Protein AF-A0A812T932-F1 (afdb_monomer_lite)

Organism: NCBI:txid878477

Structure (mmCIF, N/CA/C/O backbone):
data_AF-A0A812T932-F1
#
_entry.id   AF-A0A812T932-F1
#
loop_
_atom_site.group_PDB
_atom_site.id
_atom_site.type_symbol
_atom_site.label_atom_id
_atom_site.label_alt_id
_atom_site.label_comp_id
_atom_site.label_asym_id
_atom_site.label_entity_id
_atom_site.label_seq_id
_atom_site.pdbx_PDB_ins_code
_atom_site.Cartn_x
_atom_site.Cartn_y
_atom_site.Cartn_z
_atom_site.occupancy
_atom_site.B_iso_or_equiv
_atom_site.auth_seq_id
_atom_site.auth_comp_id
_atom_site.auth_asym_id
_atom_site.auth_atom_id
_atom_site.pdbx_PDB_model_num
ATOM 1 N N . MET A 1 1 ? 41.361 3.327 -30.893 1.00 44.06 1 MET A N 1
ATOM 2 C CA . MET A 1 1 ? 41.360 3.592 -29.431 1.00 44.06 1 MET A CA 1
ATOM 3 C C . MET A 1 1 ? 40.115 2.988 -28.781 1.00 44.06 1 MET A C 1
ATOM 5 O O . MET A 1 1 ? 39.358 3.664 -28.103 1.00 44.06 1 MET A O 1
ATOM 9 N N . GLY A 1 2 ? 39.864 1.708 -29.055 1.00 55.12 2 GLY A N 1
ATOM 10 C CA . GLY A 1 2 ? 38.563 1.072 -28.855 1.00 55.12 2 GLY A CA 1
ATOM 11 C C . GLY A 1 2 ? 38.654 -0.128 -27.922 1.00 55.12 2 GLY A C 1
ATOM 12 O O . GLY A 1 2 ? 39.740 -0.630 -27.639 1.00 55.12 2 GLY A O 1
ATOM 13 N N . PHE A 1 3 ? 37.503 -0.591 -27.451 1.00 50.06 3 PHE A N 1
ATOM 14 C CA . PHE A 1 3 ? 37.296 -1.779 -26.618 1.00 50.06 3 PHE A CA 1
ATOM 15 C C . PHE A 1 3 ? 37.677 -1.713 -25.129 1.00 50.06 3 PHE A C 1
ATOM 17 O O . PHE A 1 3 ? 36.803 -1.982 -24.305 1.00 50.06 3 PHE A O 1
ATOM 24 N N . LYS A 1 4 ? 38.906 -1.345 -24.724 1.00 55.38 4 LYS A N 1
ATOM 25 C CA . LYS A 1 4 ? 39.269 -1.358 -23.280 1.00 55.38 4 LYS A CA 1
ATOM 26 C C . LYS A 1 4 ? 38.465 -0.350 -22.444 1.00 55.38 4 LYS A C 1
ATOM 28 O O . LYS A 1 4 ? 38.006 -0.702 -21.361 1.00 55.38 4 LYS A O 1
ATOM 33 N N . GLU A 1 5 ? 38.218 0.854 -22.964 1.00 59.28 5 GLU A N 1
ATOM 34 C CA . GLU A 1 5 ? 37.378 1.845 -22.271 1.00 59.28 5 GLU A CA 1
ATOM 35 C C . GLU A 1 5 ? 35.893 1.454 -22.228 1.00 59.28 5 GLU A C 1
ATOM 37 O O . GLU A 1 5 ? 35.231 1.659 -21.213 1.00 59.28 5 GLU A O 1
ATOM 42 N N . GLN A 1 6 ? 35.349 0.857 -23.294 1.00 59.97 6 GLN A N 1
ATOM 43 C CA . GLN A 1 6 ? 33.937 0.443 -23.333 1.00 59.97 6 GLN A CA 1
ATOM 44 C C . GLN A 1 6 ? 33.639 -0.698 -22.350 1.00 59.97 6 GLN A C 1
ATOM 46 O O . GLN A 1 6 ? 32.563 -0.724 -21.753 1.00 59.97 6 GLN A O 1
ATOM 51 N N . ARG A 1 7 ? 34.612 -1.590 -22.115 1.00 61.59 7 ARG A N 1
ATOM 52 C CA . ARG A 1 7 ? 34.500 -2.701 -21.158 1.00 61.59 7 ARG A CA 1
ATOM 53 C C . ARG A 1 7 ? 34.428 -2.229 -19.701 1.00 61.59 7 ARG A C 1
ATOM 55 O O . ARG A 1 7 ? 33.810 -2.905 -18.887 1.00 61.59 7 ARG A O 1
ATOM 62 N N . LEU A 1 8 ? 35.021 -1.072 -19.384 1.00 68.56 8 LEU A N 1
ATOM 63 C CA . LEU A 1 8 ? 34.962 -0.466 -18.048 1.00 68.56 8 LEU A CA 1
ATOM 64 C C . LEU A 1 8 ? 33.706 0.398 -17.842 1.00 68.56 8 LEU A C 1
ATOM 66 O O . LEU A 1 8 ? 33.198 0.488 -16.730 1.00 68.56 8 LEU A O 1
ATOM 70 N N . ARG A 1 9 ? 33.171 1.017 -18.903 1.00 74.06 9 ARG A N 1
ATOM 71 C CA . ARG A 1 9 ? 31.993 1.902 -18.815 1.00 74.06 9 ARG A CA 1
ATOM 72 C C . ARG A 1 9 ? 30.710 1.154 -18.444 1.00 74.06 9 ARG A C 1
ATOM 74 O O . ARG A 1 9 ? 29.958 1.632 -17.602 1.00 74.06 9 ARG A O 1
ATOM 81 N N . TYR A 1 10 ? 30.473 -0.023 -19.021 1.00 73.56 10 TYR A N 1
ATOM 82 C CA . TYR A 1 10 ? 29.278 -0.831 -18.736 1.00 73.56 10 TYR A CA 1
ATOM 83 C C . TYR A 1 10 ? 29.093 -1.205 -17.254 1.00 73.56 10 TYR A C 1
ATOM 85 O O . TYR A 1 10 ? 28.027 -0.910 -16.713 1.00 73.56 10 TYR A O 1
ATOM 93 N N . PRO A 1 11 ? 30.085 -1.795 -16.555 1.00 79.88 11 PRO A N 1
ATOM 94 C CA . PRO A 1 11 ? 29.925 -2.124 -15.140 1.00 79.88 11 PRO A CA 1
ATOM 95 C C . PRO A 1 11 ? 29.749 -0.873 -14.271 1.00 79.88 11 PRO A C 1
ATOM 97 O O . PRO A 1 11 ? 28.994 -0.918 -13.306 1.00 79.88 11 PRO A O 1
ATOM 100 N N . ILE A 1 12 ? 30.359 0.262 -14.636 1.00 79.62 12 ILE A N 1
ATOM 101 C CA . ILE A 1 12 ? 30.147 1.540 -13.937 1.00 79.62 12 ILE A CA 1
ATOM 102 C C . ILE A 1 12 ? 28.689 2.003 -14.074 1.00 79.62 12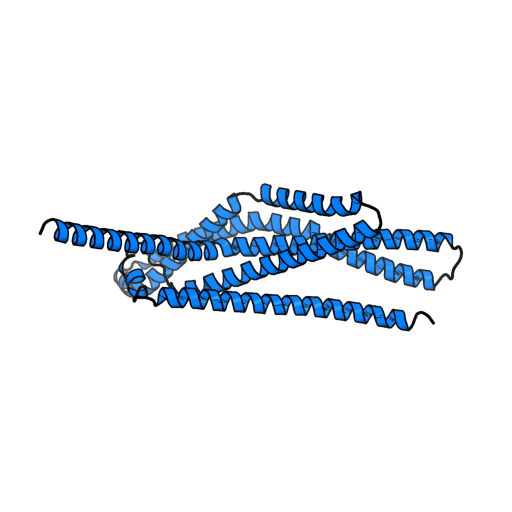 ILE A C 1
ATOM 104 O O . ILE A 1 12 ? 28.088 2.406 -13.081 1.00 79.62 12 ILE A O 1
ATOM 108 N N . PHE A 1 13 ? 28.090 1.901 -15.265 1.00 78.88 13 PHE A N 1
ATOM 109 C CA . PHE A 1 13 ? 26.672 2.226 -15.455 1.00 78.88 13 PHE A CA 1
ATOM 110 C C . PHE A 1 13 ? 25.745 1.291 -14.674 1.00 78.88 13 PHE A C 1
ATOM 112 O O . PHE A 1 13 ? 24.779 1.764 -14.079 1.00 78.88 13 PHE A O 1
ATOM 119 N N . VAL A 1 14 ? 26.050 -0.008 -14.622 1.00 78.69 14 VAL A N 1
ATOM 120 C CA . VAL A 1 14 ? 25.273 -0.977 -13.830 1.00 78.69 14 VAL A CA 1
ATOM 121 C C . VAL A 1 14 ? 25.364 -0.659 -12.336 1.00 78.69 14 VAL A C 1
ATOM 123 O O . VAL A 1 14 ? 24.339 -0.625 -11.659 1.00 78.69 14 VAL A O 1
ATOM 126 N N . LEU A 1 15 ? 26.562 -0.356 -11.826 1.00 78.88 15 LEU A N 1
ATOM 127 C CA . LEU A 1 15 ? 26.762 0.035 -10.428 1.00 78.88 15 LEU A CA 1
ATOM 128 C C . LEU A 1 15 ? 26.043 1.343 -10.090 1.00 78.88 15 LEU A C 1
ATOM 130 O O . LEU A 1 15 ? 25.410 1.443 -9.042 1.00 78.88 15 LEU A O 1
ATOM 134 N N . LEU A 1 16 ? 26.090 2.332 -10.985 1.00 80.19 16 LEU A N 1
ATOM 135 C CA . LEU A 1 16 ? 25.392 3.602 -10.800 1.00 80.19 16 LEU A CA 1
ATOM 136 C C . LEU A 1 16 ? 23.870 3.414 -10.813 1.00 80.19 16 LEU A C 1
ATOM 138 O O . LEU A 1 16 ? 23.167 4.029 -10.013 1.00 80.19 16 LEU A O 1
ATOM 142 N N . HIS A 1 17 ? 23.360 2.528 -11.670 1.00 76.44 17 HIS A N 1
ATOM 143 C CA . HIS A 1 17 ? 21.943 2.177 -11.702 1.00 76.44 17 HIS A CA 1
ATOM 144 C C . HIS A 1 17 ? 21.508 1.435 -10.428 1.00 76.44 17 HIS A C 1
ATOM 146 O O . HIS A 1 17 ? 20.467 1.758 -9.860 1.00 76.44 17 HIS A O 1
ATOM 152 N N . ALA A 1 18 ? 22.311 0.487 -9.937 1.00 76.06 18 ALA A N 1
ATOM 153 C CA . ALA A 1 18 ? 22.055 -0.199 -8.670 1.00 76.06 18 ALA A CA 1
ATOM 154 C C . ALA A 1 18 ? 22.047 0.786 -7.487 1.00 76.06 18 ALA A C 1
ATOM 156 O O . ALA A 1 18 ? 21.089 0.824 -6.718 1.00 76.06 18 ALA A O 1
ATOM 157 N N . ALA A 1 19 ? 23.043 1.674 -7.412 1.00 83.75 19 ALA A N 1
ATOM 158 C CA . ALA A 1 19 ? 23.108 2.714 -6.387 1.00 83.75 19 ALA A CA 1
ATOM 159 C C . ALA A 1 19 ? 21.909 3.678 -6.448 1.00 83.75 19 ALA A C 1
ATOM 161 O O . ALA A 1 19 ? 21.411 4.120 -5.411 1.00 83.75 19 ALA A O 1
ATOM 162 N N . ALA A 1 20 ? 21.410 3.991 -7.648 1.00 80.88 20 ALA A N 1
ATOM 163 C CA . ALA A 1 20 ? 20.205 4.798 -7.814 1.00 80.88 20 ALA A CA 1
ATOM 164 C C . ALA A 1 20 ? 18.956 4.084 -7.266 1.00 80.88 20 ALA A C 1
ATOM 166 O O . ALA A 1 20 ? 18.157 4.714 -6.571 1.00 80.88 20 ALA A O 1
ATOM 167 N N . ILE A 1 21 ? 18.805 2.777 -7.508 1.00 79.75 21 ILE A N 1
ATOM 168 C CA . ILE A 1 21 ? 17.706 1.974 -6.942 1.00 79.75 21 ILE A CA 1
ATOM 169 C C . ILE A 1 21 ? 17.767 1.995 -5.407 1.00 79.75 21 ILE A C 1
ATOM 171 O O . ILE A 1 21 ? 16.764 2.295 -4.750 1.00 79.75 21 ILE A O 1
ATOM 175 N N . ASP A 1 22 ? 18.942 1.783 -4.821 1.00 82.06 22 ASP A N 1
ATOM 176 C CA . ASP A 1 22 ? 19.112 1.810 -3.364 1.00 82.06 22 ASP A CA 1
ATOM 177 C C . ASP A 1 22 ? 18.810 3.195 -2.773 1.00 82.06 22 ASP A C 1
ATOM 179 O O . ASP A 1 22 ? 18.138 3.323 -1.740 1.00 82.06 22 ASP A O 1
ATOM 183 N N . LEU A 1 23 ? 19.224 4.258 -3.468 1.00 87.12 23 LEU A N 1
ATOM 184 C CA . LEU A 1 23 ? 18.945 5.631 -3.063 1.00 87.12 23 LEU A CA 1
ATOM 185 C C . LEU A 1 23 ? 17.442 5.939 -3.086 1.00 87.12 23 LEU A C 1
ATOM 187 O O . LEU A 1 23 ? 16.937 6.581 -2.160 1.00 87.12 23 LEU A O 1
ATOM 191 N N . THR A 1 24 ? 16.706 5.466 -4.098 1.00 82.94 24 THR A N 1
ATOM 192 C CA . THR A 1 24 ? 15.244 5.649 -4.150 1.00 82.94 24 THR A CA 1
ATOM 193 C C . THR A 1 24 ? 14.541 4.946 -2.990 1.00 82.94 24 THR A C 1
ATOM 195 O O . THR A 1 24 ? 13.626 5.517 -2.390 1.00 82.94 24 THR A O 1
ATOM 198 N N . SER A 1 25 ? 15.016 3.763 -2.597 1.00 81.75 25 SER A N 1
ATOM 199 C CA . SER A 1 25 ? 14.501 3.024 -1.440 1.00 81.75 25 SER A CA 1
ATOM 200 C C . SER A 1 25 ? 14.768 3.772 -0.127 1.00 81.75 25 SER A C 1
ATOM 202 O O . SER A 1 25 ? 13.864 3.942 0.697 1.00 81.75 25 SER A O 1
ATOM 204 N N . CYS A 1 26 ? 15.969 4.332 0.038 1.00 86.44 26 CYS A N 1
ATOM 205 C CA . CYS A 1 26 ? 16.311 5.178 1.185 1.00 86.44 26 CYS A CA 1
ATOM 206 C C . CYS A 1 26 ? 15.449 6.450 1.260 1.00 86.44 26 CYS A C 1
ATOM 208 O O . CYS A 1 26 ? 14.956 6.829 2.330 1.00 86.44 26 CYS A O 1
ATOM 210 N N . LEU A 1 27 ? 15.248 7.127 0.125 1.00 86.25 27 LEU A N 1
ATOM 211 C CA . LEU A 1 27 ? 14.410 8.326 0.032 1.00 86.25 27 LEU A CA 1
ATOM 212 C C . LEU A 1 27 ? 12.962 8.023 0.417 1.00 86.25 27 LEU A C 1
ATOM 214 O O . LEU A 1 27 ? 12.363 8.773 1.192 1.00 86.25 27 LEU A O 1
ATOM 218 N N . ARG A 1 28 ? 12.428 6.897 -0.055 1.00 83.94 28 ARG A N 1
ATOM 219 C CA . ARG A 1 28 ? 11.077 6.433 0.267 1.00 83.94 28 ARG A CA 1
ATOM 220 C C . ARG A 1 28 ? 10.879 6.254 1.768 1.00 83.94 28 ARG A C 1
ATOM 222 O O . ARG A 1 28 ? 9.957 6.838 2.338 1.00 83.94 28 ARG A O 1
ATOM 229 N N . GLN A 1 29 ? 11.799 5.556 2.435 1.00 87.50 29 GLN A N 1
ATOM 230 C CA . GLN A 1 29 ? 11.759 5.382 3.889 1.00 87.50 29 GLN A CA 1
ATOM 231 C C . GLN A 1 29 ? 11.825 6.724 4.633 1.00 87.50 29 GLN A C 1
ATOM 233 O O . GLN A 1 29 ? 11.088 6.947 5.599 1.00 87.50 29 GLN A O 1
ATOM 238 N N . ARG A 1 30 ? 12.656 7.668 4.169 1.00 91.00 30 ARG A N 1
ATOM 239 C CA . ARG A 1 30 ? 12.728 9.014 4.763 1.00 91.00 30 ARG A CA 1
ATOM 240 C C . ARG A 1 30 ? 11.426 9.799 4.603 1.00 91.00 30 ARG A C 1
ATOM 242 O O . ARG A 1 30 ? 11.018 10.482 5.549 1.00 91.00 30 ARG A O 1
ATOM 249 N N . ILE A 1 31 ? 10.763 9.703 3.450 1.00 89.75 31 ILE A N 1
ATOM 250 C CA . ILE A 1 31 ? 9.456 10.332 3.209 1.00 89.75 31 ILE A CA 1
ATOM 251 C C . ILE A 1 31 ? 8.410 9.732 4.151 1.00 89.75 31 ILE A C 1
ATOM 253 O O . ILE A 1 31 ? 7.755 10.486 4.877 1.00 89.75 31 ILE A O 1
ATOM 257 N N . ALA A 1 32 ? 8.329 8.399 4.225 1.00 87.81 32 ALA A N 1
ATOM 258 C CA . ALA A 1 32 ? 7.429 7.682 5.128 1.00 87.81 32 ALA A CA 1
ATOM 259 C C . ALA A 1 32 ? 7.609 8.137 6.585 1.00 87.81 32 ALA A C 1
ATOM 261 O O . ALA A 1 32 ? 6.647 8.481 7.276 1.00 87.81 32 ALA A O 1
ATOM 262 N N . LEU A 1 33 ? 8.861 8.228 7.048 1.00 91.62 33 LEU A N 1
ATOM 263 C CA . LEU A 1 33 ? 9.198 8.683 8.397 1.00 91.62 33 LEU A CA 1
ATOM 264 C C . LEU A 1 33 ? 8.788 10.138 8.649 1.00 91.62 33 LEU A C 1
ATOM 266 O O . LEU A 1 33 ? 8.261 10.448 9.723 1.00 91.62 33 LEU A O 1
ATOM 270 N N . LYS A 1 34 ? 9.009 11.039 7.684 1.00 92.56 34 LYS A N 1
ATOM 271 C CA . LYS A 1 34 ? 8.637 12.458 7.805 1.00 92.56 34 LYS A CA 1
ATOM 272 C C . LYS A 1 34 ? 7.118 12.629 7.847 1.00 92.56 34 LYS A C 1
ATOM 274 O O . LYS A 1 34 ? 6.618 13.408 8.664 1.00 92.56 34 LYS A O 1
ATOM 279 N N . TRP A 1 35 ? 6.388 11.890 7.014 1.00 89.88 35 TRP A N 1
ATOM 280 C CA . TRP A 1 35 ? 4.924 11.890 6.993 1.00 89.88 35 TRP A CA 1
ATOM 281 C C . TRP A 1 35 ? 4.345 11.319 8.277 1.00 89.88 35 TRP A C 1
ATOM 283 O O . TRP A 1 35 ? 3.529 11.993 8.909 1.00 89.88 35 TRP A O 1
ATOM 293 N N . ARG A 1 36 ? 4.864 10.174 8.736 1.00 89.25 36 ARG A N 1
ATOM 294 C CA . ARG A 1 36 ? 4.523 9.596 10.038 1.00 89.25 36 ARG A CA 1
ATOM 295 C C . ARG A 1 36 ? 4.735 10.617 11.148 1.00 89.25 36 ARG A C 1
ATOM 297 O O . ARG A 1 36 ? 3.792 10.953 11.845 1.00 89.25 36 ARG A O 1
ATOM 304 N N . ARG A 1 37 ? 5.929 11.213 11.260 1.00 90.81 37 ARG A N 1
ATOM 305 C CA . ARG A 1 37 ? 6.239 12.211 12.302 1.00 90.81 37 ARG A CA 1
ATOM 306 C C . ARG A 1 37 ? 5.264 13.394 12.288 1.00 90.81 37 ARG A C 1
ATOM 308 O O . ARG A 1 37 ? 4.840 13.843 13.351 1.00 90.81 37 ARG A O 1
ATOM 315 N N . ASN A 1 38 ? 4.906 13.907 11.110 1.00 90.12 38 ASN A N 1
ATOM 316 C CA . ASN A 1 38 ? 3.966 15.023 10.984 1.00 90.12 38 ASN A CA 1
ATOM 317 C C . ASN A 1 38 ? 2.538 14.617 11.387 1.00 90.12 38 ASN A C 1
ATOM 319 O O . ASN A 1 38 ? 1.892 15.320 12.166 1.00 90.12 38 ASN A O 1
ATOM 323 N N . MET A 1 39 ? 2.060 13.470 10.899 1.00 84.75 39 MET A N 1
ATOM 324 C CA . MET A 1 39 ? 0.739 12.941 11.237 1.00 84.75 39 MET A CA 1
ATOM 325 C C . MET A 1 39 ? 0.635 12.601 12.716 1.00 84.75 39 MET A C 1
ATOM 327 O O . MET A 1 39 ? -0.277 13.101 13.364 1.00 84.75 39 MET A O 1
ATOM 331 N N . THR A 1 40 ? 1.589 11.859 13.280 1.00 87.81 40 THR A N 1
ATOM 332 C CA . THR A 1 40 ? 1.602 11.519 14.705 1.00 87.81 40 THR A CA 1
ATOM 333 C C . THR A 1 40 ? 1.657 12.779 15.560 1.00 87.81 40 THR A C 1
ATOM 335 O O . THR A 1 40 ? 0.874 12.893 16.489 1.00 87.81 40 THR A O 1
ATOM 338 N N . ARG A 1 41 ? 2.474 13.791 15.224 1.00 88.88 41 ARG A N 1
ATOM 339 C CA . ARG A 1 41 ? 2.494 15.065 15.970 1.00 88.88 41 ARG A CA 1
ATOM 340 C C . ARG A 1 41 ? 1.133 15.763 15.952 1.00 88.88 41 ARG A C 1
ATOM 342 O O . ARG A 1 41 ? 0.680 16.248 16.988 1.00 88.88 41 ARG A O 1
ATOM 349 N N . LYS A 1 42 ? 0.480 15.824 14.787 1.00 86.00 42 LYS A N 1
ATOM 350 C CA . LYS A 1 42 ? -0.862 16.407 14.653 1.00 86.00 42 LYS A CA 1
ATOM 351 C C . LYS A 1 42 ? -1.893 15.594 15.435 1.00 86.00 42 LYS A C 1
ATOM 353 O O . LYS A 1 42 ? -2.670 16.191 16.168 1.00 86.00 42 LYS A O 1
ATOM 358 N N . LEU A 1 43 ? -1.887 14.268 15.317 1.00 81.25 43 LEU A N 1
ATOM 359 C CA . LEU A 1 43 ? -2.844 13.391 15.992 1.00 81.25 43 LEU A CA 1
ATOM 360 C C . LEU A 1 43 ? -2.649 13.401 17.510 1.00 81.25 43 LEU A C 1
ATOM 362 O O . LEU A 1 43 ? -3.615 13.568 18.239 1.00 81.25 43 LEU A O 1
ATOM 366 N N . HIS A 1 44 ? -1.406 13.337 17.979 1.00 84.88 44 HIS A N 1
ATOM 367 C CA . HIS A 1 44 ? -1.041 13.391 19.392 1.00 84.88 44 HIS A CA 1
ATOM 368 C C . HIS A 1 44 ? -1.451 14.724 20.025 1.00 84.88 44 HIS A C 1
ATOM 370 O O . HIS A 1 44 ? -2.105 14.742 21.065 1.00 84.88 44 HIS A O 1
ATOM 376 N N . LYS A 1 45 ? -1.176 15.852 19.347 1.00 85.19 45 LYS A N 1
ATOM 377 C CA . LYS A 1 45 ? -1.662 17.165 19.792 1.00 85.19 45 LYS A CA 1
ATOM 378 C C . LYS A 1 45 ? -3.181 17.161 19.946 1.00 85.19 45 LYS A C 1
ATOM 380 O O . LYS A 1 45 ? -3.672 17.708 20.918 1.00 85.19 45 LYS A O 1
ATOM 385 N N . LEU A 1 46 ? -3.913 16.548 19.014 1.00 75.94 46 LEU A N 1
ATOM 386 C CA . LEU A 1 46 ? -5.378 16.487 19.053 1.00 75.94 46 LEU A CA 1
ATOM 387 C C . LEU A 1 46 ? -5.919 15.553 20.130 1.00 75.94 46 LEU A C 1
ATOM 389 O O . LEU A 1 46 ? -6.953 15.853 20.721 1.00 75.94 46 LEU A O 1
ATOM 393 N N . TYR A 1 47 ? -5.228 14.447 20.364 1.00 73.94 47 TYR A N 1
ATOM 394 C CA . TYR A 1 47 ? -5.607 13.434 21.332 1.00 73.94 47 TYR A CA 1
ATOM 395 C C . TYR A 1 47 ? -5.534 13.967 22.767 1.00 73.94 47 TYR A C 1
ATOM 397 O O . TYR A 1 47 ? -6.484 13.832 23.538 1.00 73.94 47 TYR A O 1
ATOM 405 N N . PHE A 1 48 ? -4.455 14.688 23.086 1.00 79.81 48 PHE A N 1
ATOM 406 C CA . PHE A 1 48 ? -4.242 15.282 24.408 1.00 79.81 48 PHE A CA 1
ATOM 407 C C . PHE A 1 48 ? -4.901 16.660 24.591 1.00 79.81 48 PHE A C 1
ATOM 409 O O . PHE A 1 48 ? -5.002 17.162 25.712 1.00 79.81 48 PHE A O 1
ATOM 416 N N . GLN A 1 49 ? -5.399 17.294 23.523 1.00 80.56 49 GLN A N 1
ATOM 417 C CA . GLN A 1 49 ? -6.028 18.610 23.640 1.00 80.56 49 GLN A CA 1
ATOM 418 C C . GLN A 1 49 ? -7.354 18.536 24.416 1.00 80.56 49 GLN A C 1
ATOM 420 O O . GLN A 1 49 ? -8.235 17.740 24.090 1.00 80.56 49 GLN A O 1
ATOM 425 N N . LYS A 1 50 ? -7.533 19.438 25.394 1.00 69.69 50 LYS A N 1
ATOM 426 C CA . LYS A 1 50 ? -8.767 19.587 26.198 1.00 69.69 50 LYS A CA 1
ATOM 427 C C . LYS A 1 50 ? -9.201 18.295 26.912 1.00 69.69 50 LYS A C 1
ATOM 429 O O . LYS A 1 50 ? -10.399 18.052 27.025 1.00 69.69 50 LYS A O 1
ATOM 434 N N . GLN A 1 51 ? -8.247 17.453 27.328 1.00 66.19 51 GLN A N 1
ATOM 435 C CA . GLN A 1 51 ? -8.529 16.181 28.013 1.00 66.19 51 GLN A CA 1
ATOM 436 C C . GLN A 1 51 ? -9.527 15.283 27.251 1.00 66.19 51 GLN A C 1
ATOM 438 O O . GLN A 1 51 ? -10.258 14.489 27.841 1.00 66.19 51 GLN A O 1
ATOM 443 N N . ARG A 1 52 ? -9.566 15.396 25.913 1.00 63.69 52 ARG A N 1
ATOM 444 C CA . ARG A 1 52 ? -10.473 14.612 25.061 1.00 63.69 52 ARG A CA 1
ATOM 445 C C . ARG A 1 52 ? -10.251 13.111 25.186 1.00 63.69 52 ARG A C 1
ATOM 447 O O . ARG A 1 52 ? -11.209 12.377 24.985 1.00 63.69 52 ARG A O 1
ATOM 454 N N . PHE A 1 53 ? -9.048 12.692 25.574 1.00 61.50 53 PHE A N 1
ATOM 455 C CA . PHE A 1 53 ? -8.734 11.337 26.020 1.00 61.50 53 PHE A CA 1
ATOM 456 C C . PHE A 1 53 ? -9.816 10.751 26.941 1.00 61.50 53 PHE A C 1
ATOM 458 O O . PHE A 1 53 ? -10.422 9.734 26.616 1.00 61.50 53 PHE A O 1
ATOM 465 N N . TYR A 1 54 ? -10.143 11.458 28.027 1.00 58.56 54 TYR A N 1
ATOM 466 C CA . TYR A 1 54 ? -11.130 11.002 29.004 1.00 58.56 54 TYR A CA 1
ATOM 467 C C . TYR A 1 54 ? -12.553 11.011 28.444 1.00 58.56 54 TYR A C 1
ATOM 469 O O . TYR A 1 54 ? -13.330 10.107 28.724 1.00 58.56 54 TYR A O 1
ATOM 477 N N . ARG A 1 55 ? -12.897 11.989 27.594 1.00 61.50 55 ARG A N 1
ATOM 478 C CA . ARG A 1 55 ? -14.226 12.052 26.957 1.00 61.50 55 ARG A CA 1
ATOM 479 C C . ARG A 1 55 ? -14.443 10.931 25.944 1.00 61.50 55 ARG A C 1
ATOM 481 O O . ARG A 1 55 ? -15.527 10.376 25.889 1.00 61.50 55 ARG A O 1
ATOM 488 N N . LEU A 1 56 ? -13.416 10.562 25.180 1.00 60.09 56 LEU A N 1
ATOM 489 C CA . LEU A 1 56 ? -13.467 9.427 24.251 1.00 60.09 56 LEU A CA 1
ATOM 490 C C . LEU A 1 56 ? -13.664 8.089 24.973 1.00 60.09 56 LEU A C 1
ATOM 492 O O . LEU A 1 56 ? -14.307 7.202 24.421 1.00 60.09 56 LEU A O 1
ATOM 496 N N . GLN A 1 57 ? -13.135 7.953 26.190 1.00 57.28 57 GLN A N 1
ATOM 497 C CA . GLN A 1 57 ? -13.346 6.774 27.031 1.00 57.28 57 GLN A CA 1
ATOM 498 C C . GLN A 1 57 ? -14.695 6.803 27.771 1.00 57.28 57 GLN A C 1
ATOM 500 O O . GLN A 1 57 ? -15.272 5.745 28.002 1.00 57.28 57 GLN A O 1
ATOM 505 N N . ALA A 1 58 ? -15.209 7.990 28.114 1.00 55.56 58 ALA A N 1
ATOM 506 C CA . ALA A 1 58 ? -16.431 8.160 28.904 1.00 55.56 58 ALA A CA 1
ATOM 507 C C . ALA A 1 58 ? -17.736 8.221 28.078 1.00 55.56 58 ALA A C 1
ATOM 509 O O . ALA A 1 58 ? -18.731 7.640 28.501 1.00 55.56 58 ALA A O 1
ATOM 510 N N . ASP A 1 59 ? -17.755 8.880 26.909 1.00 53.16 59 ASP A N 1
ATOM 511 C CA . ASP A 1 59 ? -18.982 9.082 26.103 1.00 53.16 59 ASP A CA 1
ATOM 512 C C . ASP A 1 59 ? -19.402 7.845 25.290 1.00 53.16 59 ASP A C 1
ATOM 514 O O . ASP A 1 59 ? -20.505 7.796 24.749 1.00 53.16 59 ASP A O 1
ATOM 518 N N . VAL A 1 60 ? -18.540 6.834 25.153 1.00 50.91 60 VAL A N 1
ATOM 519 C CA . VAL A 1 60 ? -18.740 5.757 24.172 1.00 50.91 60 VAL A CA 1
ATOM 520 C C . VAL A 1 60 ? -18.898 4.403 24.864 1.00 50.91 60 VAL A C 1
ATOM 522 O O . VAL A 1 60 ? -18.069 3.505 24.737 1.00 50.91 60 VAL A O 1
ATOM 525 N N . ARG A 1 61 ? -20.009 4.252 25.593 1.00 45.06 61 ARG A N 1
ATOM 526 C CA . ARG A 1 61 ? -20.388 3.021 26.314 1.00 45.06 61 ARG A CA 1
ATOM 527 C C . ARG A 1 61 ? -20.707 1.829 25.383 1.00 45.06 61 ARG A C 1
ATOM 529 O O . ARG A 1 61 ? -20.725 0.698 25.852 1.00 45.06 61 ARG A O 1
ATOM 536 N N . GLU A 1 62 ? -20.893 2.062 24.075 1.00 44.47 62 GLU A N 1
ATOM 537 C CA . GLU A 1 62 ? -21.259 1.034 23.073 1.00 44.47 62 GLU A CA 1
ATOM 538 C C . GLU A 1 62 ? -20.192 0.753 21.991 1.00 44.47 62 GLU A C 1
ATOM 540 O O . GLU A 1 62 ? -20.237 -0.276 21.322 1.00 44.47 62 GLU A O 1
ATOM 545 N N . GLN A 1 63 ? -19.193 1.622 21.820 1.00 46.44 63 GLN A N 1
ATOM 546 C CA . GLN A 1 63 ? -18.117 1.478 20.823 1.00 46.44 63 GLN A CA 1
ATOM 547 C C . GLN A 1 63 ? -16.766 1.852 21.437 1.00 46.44 63 GLN A C 1
ATOM 549 O O . GLN A 1 63 ? -16.118 2.820 21.039 1.00 46.44 63 GLN A O 1
ATOM 554 N N . MET A 1 64 ? -16.336 1.086 22.436 1.00 50.16 64 MET A N 1
ATOM 555 C CA . MET A 1 64 ? -14.991 1.219 22.982 1.00 50.16 64 MET A CA 1
ATOM 556 C C . MET A 1 64 ? -13.989 1.012 21.833 1.00 50.16 64 MET A C 1
ATOM 558 O O . MET A 1 64 ? -13.865 -0.092 21.297 1.00 50.16 64 MET A O 1
ATOM 562 N N . ILE A 1 65 ? -13.289 2.069 21.405 1.00 54.84 65 ILE A N 1
ATOM 563 C CA . ILE A 1 65 ? -12.110 1.910 20.548 1.00 54.84 65 ILE A CA 1
ATOM 564 C C . ILE A 1 65 ? -11.041 1.303 21.455 1.00 54.84 65 ILE A C 1
ATOM 566 O O . ILE A 1 65 ? -10.287 2.022 22.106 1.00 54.84 65 ILE A O 1
ATOM 570 N N . VAL A 1 66 ? -11.050 -0.028 21.549 1.00 55.06 66 VAL A N 1
ATOM 571 C CA . VAL A 1 66 ? -10.084 -0.804 22.330 1.00 55.06 66 VAL A CA 1
ATOM 572 C C . VAL A 1 66 ? -8.683 -0.432 21.844 1.00 55.06 66 VAL A C 1
ATOM 574 O O . VAL A 1 66 ? -8.400 -0.543 20.648 1.00 55.06 66 VAL A O 1
ATOM 577 N N . ASP A 1 67 ? -7.850 0.055 22.761 1.00 61.22 67 ASP A N 1
ATOM 578 C CA . ASP A 1 67 ? -6.467 0.482 22.530 1.00 61.22 67 ASP A CA 1
ATOM 579 C C . ASP A 1 67 ? -6.303 1.616 21.505 1.00 61.22 67 ASP A C 1
ATOM 581 O O . ASP A 1 67 ? -5.530 1.515 20.548 1.00 61.22 67 ASP A O 1
ATOM 585 N N . ALA A 1 68 ? -7.022 2.727 21.699 1.00 66.06 68 ALA A N 1
ATOM 586 C CA . ALA A 1 68 ? -6.897 3.925 20.862 1.00 66.06 68 ALA A CA 1
ATOM 587 C C . ALA A 1 68 ? -5.436 4.393 20.691 1.00 66.06 68 ALA A C 1
ATOM 589 O O . ALA A 1 68 ? -5.047 4.763 19.584 1.00 66.06 68 ALA A O 1
ATOM 590 N N . ASP A 1 69 ? -4.612 4.297 21.736 1.00 70.31 69 ASP A N 1
ATOM 591 C CA . ASP A 1 69 ? -3.192 4.675 21.706 1.00 70.31 69 ASP A CA 1
ATOM 592 C C . ASP A 1 69 ? -2.371 3.787 20.760 1.00 70.31 69 ASP A C 1
ATOM 594 O O . ASP A 1 69 ? -1.623 4.274 19.908 1.00 70.31 69 ASP A O 1
ATOM 598 N N . VAL A 1 70 ? -2.565 2.469 20.857 1.00 69.31 70 VAL A N 1
ATOM 599 C CA . VAL A 1 70 ? -1.892 1.479 20.004 1.00 69.31 70 VAL A CA 1
ATOM 600 C C . VAL A 1 70 ? -2.350 1.636 18.556 1.00 69.31 70 VAL A C 1
ATOM 602 O O . VAL A 1 70 ? -1.531 1.620 17.633 1.00 69.31 70 VAL A O 1
ATOM 605 N N . ARG A 1 71 ? -3.653 1.853 18.346 1.00 71.19 71 ARG A N 1
ATOM 606 C CA . ARG A 1 71 ? -4.234 2.060 17.014 1.00 71.19 71 ARG A CA 1
ATOM 607 C C . ARG A 1 71 ? -3.731 3.339 16.362 1.00 71.19 71 ARG A C 1
ATOM 609 O O . ARG A 1 71 ? -3.374 3.299 15.193 1.00 71.19 71 ARG A O 1
ATOM 616 N N . ILE A 1 72 ? -3.631 4.447 17.097 1.00 74.25 72 ILE A N 1
ATOM 617 C CA . ILE A 1 72 ? -3.072 5.703 16.577 1.00 74.25 72 ILE A CA 1
ATOM 618 C C . ILE A 1 72 ? -1.635 5.496 16.088 1.00 74.25 72 ILE A C 1
ATOM 620 O O . ILE A 1 72 ? -1.275 5.988 15.022 1.00 74.25 72 ILE A O 1
ATOM 624 N N . CYS A 1 73 ? -0.814 4.753 16.828 1.00 79.25 73 CYS A N 1
ATOM 625 C CA . CYS A 1 73 ? 0.566 4.490 16.428 1.00 79.25 73 CYS A CA 1
ATOM 626 C C . CYS A 1 73 ? 0.658 3.570 15.201 1.00 79.25 73 CYS A C 1
ATOM 628 O O . CYS A 1 73 ? 1.430 3.858 14.282 1.00 79.25 73 CYS A O 1
ATOM 630 N N . ARG A 1 74 ? -0.139 2.495 15.167 1.00 80.19 74 ARG A N 1
ATOM 631 C CA . ARG A 1 74 ? -0.106 1.489 14.097 1.00 80.19 74 ARG A CA 1
ATOM 632 C C . ARG A 1 74 ? -0.779 1.968 12.812 1.00 80.19 74 ARG A C 1
ATOM 634 O O . ARG A 1 74 ? -0.133 1.994 11.772 1.00 80.19 74 ARG A O 1
ATOM 641 N N . ASP A 1 75 ? -2.016 2.458 12.889 1.00 78.62 75 ASP A N 1
ATOM 642 C CA . ASP A 1 75 ? -2.772 2.909 11.713 1.00 78.62 75 ASP A CA 1
ATOM 643 C C . ASP A 1 75 ? -2.079 4.102 11.023 1.00 78.62 75 ASP A C 1
ATOM 645 O O . ASP A 1 75 ? -2.085 4.207 9.795 1.00 78.62 75 ASP A O 1
ATOM 649 N N . VAL A 1 76 ? -1.437 5.002 11.785 1.00 82.94 76 VAL A N 1
ATOM 650 C CA . VAL A 1 76 ? -0.667 6.117 11.201 1.00 82.94 76 VAL A CA 1
ATOM 651 C C . VAL A 1 76 ? 0.615 5.624 10.535 1.00 82.94 76 VAL A C 1
ATOM 653 O O . VAL A 1 76 ? 1.008 6.185 9.513 1.00 82.94 76 VAL A O 1
ATOM 656 N N . HIS A 1 77 ? 1.277 4.606 11.090 1.00 85.12 77 HIS A N 1
ATOM 657 C CA . HIS A 1 77 ? 2.449 4.011 10.456 1.00 85.12 77 HIS A CA 1
ATOM 658 C C . HIS A 1 77 ? 2.079 3.345 9.130 1.00 85.12 77 HIS A C 1
ATOM 660 O O . HIS A 1 77 ? 2.683 3.684 8.113 1.00 85.12 77 HIS A O 1
ATOM 666 N N . ASP A 1 78 ? 1.051 2.499 9.138 1.00 80.94 78 ASP A N 1
ATOM 667 C CA . ASP A 1 78 ? 0.601 1.745 7.967 1.00 80.94 78 ASP A CA 1
ATOM 668 C C . ASP A 1 78 ? 0.122 2.694 6.860 1.00 80.94 78 ASP A C 1
ATOM 670 O O . ASP A 1 78 ? 0.517 2.566 5.702 1.00 80.94 78 ASP A O 1
ATOM 674 N N . MET A 1 79 ? -0.646 3.731 7.219 1.00 81.88 79 MET A N 1
ATOM 675 C CA . MET A 1 79 ? -1.086 4.746 6.262 1.00 81.88 79 MET A CA 1
ATOM 676 C C . MET A 1 79 ? 0.088 5.573 5.714 1.00 81.88 79 MET A C 1
ATOM 678 O O . MET A 1 79 ? 0.145 5.830 4.512 1.00 81.88 79 MET A O 1
ATOM 682 N N . ALA A 1 80 ? 1.025 6.016 6.559 1.00 85.06 80 ALA A N 1
ATOM 683 C CA . ALA A 1 80 ? 2.175 6.808 6.112 1.00 85.06 80 ALA A CA 1
ATOM 684 C C . ALA A 1 80 ? 3.109 6.000 5.202 1.00 85.06 80 ALA A C 1
ATOM 686 O O . ALA A 1 80 ? 3.634 6.542 4.231 1.00 85.06 80 ALA A O 1
ATOM 687 N N . TYR A 1 81 ? 3.288 4.712 5.496 1.00 85.06 81 TYR A N 1
ATOM 688 C CA . TYR A 1 81 ? 4.074 3.807 4.670 1.00 85.06 81 TYR A CA 1
ATOM 689 C C . TYR A 1 81 ? 3.396 3.574 3.316 1.00 85.06 81 TYR A C 1
ATOM 691 O O . TYR A 1 81 ? 3.978 3.899 2.282 1.00 85.06 81 TYR A O 1
ATOM 699 N N . ALA A 1 82 ? 2.130 3.152 3.310 1.00 80.12 82 ALA A N 1
ATOM 700 C CA . ALA A 1 82 ? 1.399 2.869 2.077 1.00 80.12 82 ALA A CA 1
ATOM 701 C C . ALA A 1 82 ? 1.257 4.103 1.169 1.00 80.12 82 ALA A C 1
ATOM 703 O O . ALA A 1 82 ? 1.427 4.021 -0.044 1.00 80.12 82 ALA A O 1
ATOM 704 N N . THR A 1 83 ? 1.005 5.282 1.746 1.00 80.44 83 THR A N 1
ATOM 705 C CA . THR A 1 83 ? 0.955 6.531 0.968 1.00 80.44 83 THR A CA 1
ATOM 706 C C . THR A 1 83 ? 2.317 6.900 0.382 1.00 80.44 83 THR A C 1
ATOM 708 O O . THR A 1 83 ? 2.371 7.408 -0.737 1.00 80.44 83 THR A O 1
ATOM 711 N N . SER A 1 84 ? 3.416 6.660 1.107 1.00 84.38 84 SER A N 1
ATOM 712 C CA . SER A 1 84 ? 4.767 6.928 0.599 1.00 84.38 84 SER A CA 1
ATOM 713 C C . SER A 1 84 ? 5.176 5.970 -0.520 1.00 84.38 84 SER A C 1
ATOM 715 O O . SER A 1 84 ? 5.789 6.415 -1.488 1.00 84.38 84 SER A O 1
ATOM 717 N N . GLU A 1 85 ? 4.777 4.696 -0.431 1.00 82.88 85 GLU A N 1
ATOM 718 C CA . GLU A 1 85 ? 4.958 3.705 -1.496 1.00 82.88 85 GLU A CA 1
ATOM 719 C C . GLU A 1 85 ? 4.223 4.148 -2.766 1.00 82.88 85 GLU A C 1
ATOM 721 O O . GLU A 1 85 ? 4.845 4.253 -3.820 1.00 82.88 85 GLU A O 1
ATOM 726 N N . VAL A 1 86 ? 2.944 4.538 -2.663 1.00 81.62 86 VAL A N 1
ATOM 727 C CA . VAL A 1 86 ? 2.174 5.035 -3.820 1.00 81.62 86 VAL A CA 1
ATOM 728 C C . VAL A 1 86 ? 2.776 6.293 -4.429 1.00 81.62 86 VAL A C 1
ATOM 730 O O . VAL A 1 86 ? 2.854 6.413 -5.651 1.00 81.62 86 VAL A O 1
ATOM 733 N N . ALA A 1 87 ? 3.198 7.245 -3.596 1.00 81.62 87 ALA A N 1
ATOM 734 C CA . ALA A 1 87 ? 3.765 8.493 -4.086 1.00 81.62 87 ALA A CA 1
ATOM 735 C C . ALA A 1 87 ? 5.077 8.260 -4.849 1.00 81.62 87 ALA A C 1
ATOM 737 O O . ALA A 1 87 ? 5.258 8.812 -5.933 1.00 81.62 87 ALA A O 1
ATOM 738 N N . VAL A 1 88 ? 5.976 7.431 -4.309 1.00 85.06 88 VAL A N 1
ATOM 739 C CA . VAL A 1 88 ? 7.267 7.142 -4.949 1.00 85.06 88 VAL A CA 1
ATOM 740 C C . VAL A 1 88 ? 7.084 6.286 -6.198 1.00 85.06 88 VAL A C 1
ATOM 742 O O . VAL A 1 88 ? 7.624 6.646 -7.240 1.00 85.06 88 VAL A O 1
ATOM 745 N N . ALA A 1 89 ? 6.273 5.228 -6.135 1.00 79.31 89 ALA A N 1
ATOM 746 C CA . ALA A 1 89 ? 6.000 4.383 -7.293 1.00 79.31 89 ALA A CA 1
ATOM 747 C C . ALA A 1 89 ? 5.283 5.153 -8.416 1.00 79.31 89 ALA A C 1
ATOM 749 O O . ALA A 1 89 ? 5.569 4.953 -9.594 1.00 79.31 89 ALA A O 1
ATOM 750 N N . GLY A 1 90 ? 4.398 6.094 -8.067 1.00 77.44 90 GLY A N 1
ATOM 751 C CA . GLY A 1 90 ? 3.740 6.973 -9.034 1.00 77.44 90 GLY A CA 1
ATOM 752 C C . GLY A 1 90 ? 4.720 7.915 -9.732 1.00 77.44 90 GLY A C 1
ATOM 753 O O . GLY A 1 90 ? 4.702 8.022 -10.956 1.00 77.44 90 GLY A O 1
ATOM 754 N N . ILE A 1 91 ? 5.617 8.555 -8.975 1.00 82.88 91 ILE A N 1
ATOM 755 C CA . ILE A 1 91 ? 6.673 9.404 -9.548 1.00 82.88 91 ILE A CA 1
ATOM 756 C C . ILE A 1 91 ? 7.597 8.576 -10.447 1.00 82.88 91 ILE A C 1
ATOM 758 O O . ILE A 1 91 ? 7.913 9.005 -11.554 1.00 82.88 91 ILE A O 1
ATOM 762 N N . GLU A 1 92 ? 7.998 7.383 -10.011 1.00 80.31 92 GLU A N 1
ATOM 763 C CA . GLU A 1 92 ? 8.846 6.484 -10.794 1.00 80.31 92 GLU A CA 1
ATOM 764 C C . GLU A 1 92 ? 8.182 6.083 -12.120 1.00 80.31 92 GLU A C 1
ATOM 766 O O . GLU A 1 92 ? 8.806 6.181 -13.179 1.00 80.31 92 GLU A O 1
ATOM 771 N N . ALA A 1 93 ? 6.901 5.705 -12.086 1.00 76.12 93 ALA A N 1
ATOM 772 C CA . ALA A 1 93 ? 6.123 5.387 -13.280 1.00 76.12 93 ALA A CA 1
ATOM 773 C C . ALA A 1 93 ? 6.036 6.582 -14.245 1.00 76.12 93 ALA A C 1
ATOM 775 O O . ALA A 1 93 ? 6.258 6.430 -15.451 1.00 76.12 93 ALA A O 1
ATOM 776 N N . MET A 1 94 ? 5.775 7.785 -13.723 1.00 77.31 94 MET A N 1
ATOM 777 C CA . MET A 1 94 ? 5.714 9.008 -14.525 1.00 77.31 94 MET A CA 1
ATOM 778 C C . MET A 1 94 ? 7.059 9.330 -15.175 1.00 77.31 94 MET A C 1
ATOM 780 O O . MET A 1 94 ? 7.106 9.584 -16.375 1.00 77.31 94 MET A O 1
ATOM 784 N N . VAL A 1 95 ? 8.158 9.273 -14.419 1.00 82.12 95 VAL A N 1
ATOM 785 C CA . VAL A 1 95 ? 9.505 9.553 -14.938 1.00 82.12 95 VAL A CA 1
ATOM 786 C C . VAL A 1 95 ? 9.886 8.551 -16.026 1.00 82.12 95 VAL A C 1
ATOM 788 O O . VAL A 1 95 ? 10.315 8.964 -17.102 1.00 82.12 95 VAL A O 1
ATOM 791 N N . LYS A 1 96 ? 9.670 7.248 -15.801 1.00 78.25 96 LYS A N 1
ATOM 792 C CA . LYS A 1 96 ? 9.947 6.210 -16.809 1.00 78.25 96 LYS A CA 1
ATOM 793 C C . LYS A 1 96 ? 9.113 6.407 -18.075 1.00 78.25 96 LYS A C 1
ATOM 795 O O . LYS A 1 96 ? 9.639 6.262 -19.175 1.00 78.25 96 LYS A O 1
ATOM 800 N N . THR A 1 97 ? 7.849 6.805 -17.930 1.00 74.19 97 THR A N 1
ATOM 801 C CA . THR A 1 97 ? 6.973 7.116 -19.071 1.00 74.19 97 THR A CA 1
ATOM 802 C C . THR A 1 97 ? 7.453 8.353 -19.821 1.00 74.19 97 THR A C 1
ATOM 804 O O . THR A 1 97 ? 7.551 8.316 -21.039 1.00 74.19 97 THR A O 1
ATOM 807 N N . CYS A 1 98 ? 7.818 9.432 -19.125 1.00 79.38 98 CYS A N 1
ATOM 808 C CA . CYS A 1 98 ? 8.348 10.640 -19.757 1.00 79.38 98 CYS A CA 1
ATOM 809 C C . CYS A 1 98 ? 9.644 10.365 -20.529 1.00 79.38 98 CYS A C 1
ATOM 811 O O . CYS A 1 98 ? 9.802 10.858 -21.644 1.00 79.38 98 CYS A O 1
ATOM 813 N N . ILE A 1 99 ? 10.549 9.555 -19.969 1.00 79.62 99 ILE A N 1
ATOM 814 C CA . ILE A 1 99 ? 11.784 9.141 -20.651 1.00 79.62 99 ILE A CA 1
ATOM 815 C C . ILE A 1 99 ? 11.450 8.304 -21.891 1.00 79.62 99 ILE A C 1
ATOM 817 O O . ILE A 1 99 ? 11.974 8.584 -22.966 1.00 79.62 99 ILE A O 1
ATOM 821 N N . PHE A 1 100 ? 10.548 7.325 -21.767 1.00 72.44 100 PHE A N 1
ATOM 822 C CA . PHE A 1 100 ? 10.097 6.502 -22.892 1.00 72.44 100 PHE A CA 1
ATOM 823 C C . PHE A 1 100 ? 9.513 7.352 -24.027 1.00 72.44 100 PHE A C 1
ATOM 825 O O . PHE A 1 100 ? 9.922 7.226 -25.185 1.00 72.44 100 PHE A O 1
ATOM 832 N N . THR A 1 101 ? 8.592 8.254 -23.689 1.00 74.12 101 THR A N 1
ATOM 833 C CA . THR A 1 101 ? 7.960 9.159 -24.647 1.00 74.12 101 THR A CA 1
ATOM 834 C C . THR A 1 101 ? 9.002 10.078 -25.283 1.00 74.12 101 THR A C 1
ATOM 836 O O . THR A 1 101 ? 9.015 10.226 -26.500 1.00 74.12 101 THR A O 1
ATOM 839 N N . GLY A 1 102 ? 9.929 10.636 -24.497 1.00 76.44 102 GLY A N 1
ATOM 840 C CA . GLY A 1 102 ? 11.008 11.492 -24.997 1.00 76.44 102 GLY A CA 1
ATOM 841 C C . GLY A 1 102 ? 11.921 10.786 -26.004 1.00 76.44 102 GLY A C 1
ATOM 842 O O . GLY A 1 102 ? 12.160 11.316 -27.088 1.00 76.44 102 GLY A O 1
ATOM 843 N N . VAL A 1 103 ? 12.378 9.568 -25.695 1.00 73.44 103 VAL A N 1
ATOM 844 C CA . VAL A 1 103 ? 13.221 8.766 -26.604 1.00 73.44 103 VAL A CA 1
ATOM 845 C C . VAL A 1 103 ? 12.460 8.396 -27.879 1.00 73.44 103 VAL A C 1
ATOM 847 O O . VAL A 1 103 ? 12.996 8.524 -28.981 1.00 73.44 103 VAL A O 1
ATOM 850 N N . SER A 1 104 ? 11.193 8.004 -27.752 1.00 70.19 104 SER A N 1
ATOM 851 C CA . SER A 1 104 ? 10.361 7.613 -28.895 1.00 70.19 104 SER A CA 1
ATOM 852 C C . SER A 1 104 ? 10.060 8.786 -29.837 1.00 70.19 104 SER A C 1
ATOM 854 O O . SER A 1 104 ? 10.035 8.613 -31.057 1.00 70.19 104 SER A O 1
ATOM 856 N N . LEU A 1 105 ? 9.885 9.996 -29.292 1.00 71.31 105 LEU A N 1
ATOM 857 C CA . LEU A 1 105 ? 9.690 11.221 -30.074 1.00 71.31 105 LEU A CA 1
ATOM 858 C C . LEU A 1 105 ? 10.938 11.588 -30.888 1.00 71.31 105 LEU A C 1
ATOM 860 O O . LEU A 1 105 ? 10.818 11.959 -32.056 1.00 71.31 105 LEU A O 1
ATOM 864 N N . VAL A 1 106 ? 12.133 11.437 -30.306 1.00 74.25 106 VAL A N 1
ATOM 865 C CA . VAL A 1 106 ? 13.409 11.698 -31.000 1.00 74.25 106 VAL A CA 1
ATOM 866 C C . VAL A 1 106 ? 13.627 10.721 -32.158 1.00 74.25 106 VAL A C 1
ATOM 868 O O . VAL A 1 106 ? 14.143 11.108 -33.204 1.00 74.25 106 VAL A O 1
ATOM 871 N N . GLN A 1 107 ? 13.170 9.475 -32.025 1.00 67.69 107 GLN A N 1
ATOM 872 C CA . GLN A 1 107 ? 13.265 8.467 -33.085 1.00 67.69 107 GLN A CA 1
ATOM 873 C C . GLN A 1 107 ? 12.202 8.614 -34.195 1.00 67.69 107 GLN A C 1
ATOM 875 O O . GLN A 1 107 ? 12.096 7.739 -35.049 1.00 67.69 107 GLN A O 1
ATOM 880 N N . ARG A 1 108 ? 11.428 9.714 -34.226 1.00 62.41 108 ARG A N 1
ATOM 881 C CA . ARG A 1 108 ? 10.420 10.043 -35.263 1.00 62.41 108 ARG A CA 1
ATOM 882 C C . ARG A 1 108 ? 9.276 9.033 -35.444 1.00 62.41 108 ARG A C 1
ATOM 884 O O . ARG A 1 108 ? 8.444 9.211 -36.332 1.00 62.41 108 ARG A O 1
ATOM 891 N N . HIS A 1 109 ? 9.138 8.043 -34.567 1.00 63.75 109 HIS A N 1
ATOM 892 C CA . HIS A 1 109 ? 8.003 7.120 -34.565 1.00 63.75 109 HIS A CA 1
ATOM 893 C C . HIS A 1 109 ? 6.906 7.620 -33.615 1.00 63.75 109 HIS A C 1
ATOM 895 O O . HIS A 1 109 ? 6.686 7.070 -32.539 1.00 63.75 109 HIS A O 1
ATOM 901 N N . TRP A 1 110 ? 6.201 8.682 -34.024 1.00 58.97 110 TRP A N 1
ATOM 902 C CA . TRP A 1 110 ? 5.183 9.359 -33.201 1.00 58.97 110 TRP A CA 1
ATOM 903 C C . TRP A 1 110 ? 4.069 8.409 -32.723 1.00 58.97 110 TRP A C 1
ATOM 905 O O . TRP A 1 110 ? 3.660 8.457 -31.565 1.00 58.97 110 TRP A O 1
ATOM 915 N N . LEU A 1 111 ? 3.653 7.473 -33.584 1.00 60.44 111 LEU A N 1
ATOM 916 C CA . LEU A 1 111 ? 2.691 6.417 -33.247 1.00 60.44 111 LEU A CA 1
ATOM 917 C C . LEU A 1 111 ? 3.206 5.494 -32.129 1.00 60.44 111 LEU A C 1
ATOM 919 O O . LEU A 1 111 ? 2.485 5.227 -31.172 1.00 60.44 111 LEU A O 1
ATOM 923 N N . TRP A 1 112 ? 4.466 5.061 -32.192 1.00 60.66 112 TRP A N 1
ATOM 924 C CA . TRP A 1 112 ? 5.048 4.147 -31.202 1.00 60.66 112 TRP A CA 1
ATOM 925 C C . TRP A 1 112 ? 5.367 4.808 -29.858 1.00 60.66 112 TRP A C 1
ATOM 927 O O . TRP A 1 112 ? 5.452 4.109 -28.856 1.00 60.66 112 TRP A O 1
ATOM 937 N N . GLY A 1 113 ? 5.502 6.137 -29.804 1.00 62.59 113 GLY A N 1
ATOM 938 C CA . GLY A 1 113 ? 5.687 6.853 -28.538 1.00 62.59 113 GLY A CA 1
ATOM 939 C C . GLY A 1 113 ? 4.414 6.937 -27.693 1.00 62.59 113 GLY A C 1
ATOM 940 O O . GLY A 1 113 ? 4.478 6.834 -26.469 1.00 62.59 113 GLY A O 1
ATOM 941 N N . PHE A 1 114 ? 3.250 7.083 -28.333 1.00 64.62 114 PHE A N 1
ATOM 942 C CA . PHE A 1 114 ? 1.970 7.231 -27.631 1.00 64.62 114 PHE A CA 1
ATOM 943 C C . PHE A 1 114 ? 1.227 5.911 -27.413 1.00 64.62 114 PHE A C 1
ATOM 945 O O . PHE A 1 114 ? 0.573 5.766 -26.379 1.00 64.62 114 PHE A O 1
ATOM 952 N N . LEU A 1 115 ? 1.336 4.942 -28.333 1.00 67.06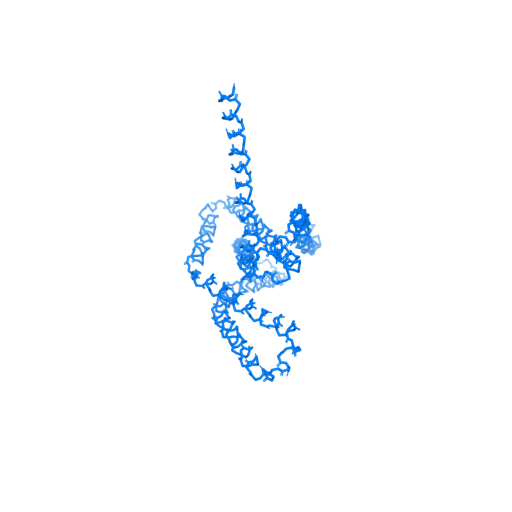 115 LEU A N 1
ATOM 953 C CA . LEU A 1 115 ? 0.615 3.663 -28.241 1.00 67.06 115 LEU A CA 1
ATOM 954 C C . LEU A 1 115 ? 0.859 2.921 -26.914 1.00 67.06 115 LEU A C 1
ATOM 956 O O . LEU A 1 115 ? -0.118 2.512 -26.294 1.00 67.06 115 LEU A O 1
ATOM 960 N N . PRO A 1 116 ? 2.102 2.785 -26.422 1.00 64.12 116 PRO A N 1
ATOM 961 C CA . PRO A 1 116 ? 2.392 2.162 -25.134 1.00 64.12 116 PRO A CA 1
ATOM 962 C C . PRO A 1 116 ? 1.770 2.866 -23.942 1.00 64.12 116 PRO A C 1
ATOM 964 O O . PRO A 1 116 ? 1.199 2.216 -23.074 1.00 64.12 116 PRO A O 1
ATOM 967 N N . SER A 1 117 ? 1.857 4.196 -23.904 1.00 61.69 117 SER A N 1
ATOM 968 C CA . SER A 1 117 ? 1.288 4.984 -22.813 1.00 61.69 117 SER A CA 1
ATOM 969 C C . SER A 1 117 ? -0.239 4.886 -22.816 1.00 61.69 117 SER A C 1
ATOM 971 O O . SER A 1 117 ? -0.844 4.688 -21.764 1.00 61.69 117 SER A O 1
ATOM 973 N N . LEU A 1 118 ? -0.860 4.927 -24.000 1.00 66.25 118 LEU A N 1
ATOM 974 C CA . LEU A 1 118 ? -2.302 4.769 -24.166 1.00 66.25 118 LEU A CA 1
ATOM 975 C C . LEU A 1 118 ? -2.762 3.349 -23.813 1.00 66.25 118 LEU A C 1
ATOM 977 O O . LEU A 1 118 ? -3.708 3.196 -23.045 1.00 66.25 118 LEU A O 1
ATOM 981 N N . PHE A 1 119 ? -2.066 2.322 -24.308 1.00 68.50 119 PHE A N 1
ATOM 982 C CA . PHE A 1 119 ? -2.299 0.924 -23.947 1.00 68.50 119 PHE A CA 1
ATOM 983 C C . PHE A 1 119 ? -2.210 0.742 -22.436 1.00 68.50 119 PHE A C 1
ATOM 985 O O . PHE A 1 119 ? -3.090 0.128 -21.846 1.00 68.50 119 PHE A O 1
ATOM 992 N N . PHE A 1 120 ? -1.220 1.352 -21.783 1.00 66.19 120 PHE A N 1
ATOM 993 C CA . PHE A 1 120 ? -1.071 1.248 -20.340 1.00 66.19 120 PHE A CA 1
ATOM 994 C C . PHE A 1 120 ? -2.194 1.959 -19.584 1.00 66.19 120 PHE A C 1
ATOM 996 O O . PHE A 1 120 ? -2.741 1.403 -18.639 1.00 66.19 120 PHE A O 1
ATOM 1003 N N . VAL A 1 121 ? -2.601 3.158 -20.008 1.00 67.81 121 VAL A N 1
ATOM 1004 C CA . VAL A 1 121 ? -3.761 3.842 -19.417 1.00 67.81 121 VAL A CA 1
ATOM 1005 C C . VAL A 1 121 ? -5.027 3.005 -19.595 1.00 67.81 121 VAL A C 1
ATOM 1007 O O . VAL A 1 121 ? -5.819 2.920 -18.660 1.00 67.81 121 VAL A O 1
ATOM 1010 N N . VAL A 1 122 ? -5.204 2.350 -20.744 1.00 71.12 122 VAL A N 1
ATOM 1011 C CA . VAL A 1 122 ? -6.339 1.457 -21.014 1.00 71.12 122 VAL A CA 1
ATOM 1012 C C . VAL A 1 122 ? -6.271 0.196 -20.157 1.00 71.12 122 VAL A C 1
ATOM 1014 O O . VAL A 1 122 ? -7.268 -0.136 -19.531 1.00 71.12 122 VAL A O 1
ATOM 1017 N N . VAL A 1 123 ? -5.116 -0.464 -20.048 1.00 68.38 123 VAL A N 1
ATOM 1018 C CA . VAL A 1 123 ? -4.919 -1.648 -19.196 1.00 68.38 123 VAL A CA 1
ATOM 1019 C C . VAL A 1 123 ? -5.101 -1.290 -17.730 1.00 68.38 123 VAL A C 1
ATOM 1021 O O . VAL A 1 123 ? -5.811 -1.994 -17.029 1.00 68.38 123 VAL A O 1
ATOM 1024 N N . VAL A 1 124 ? -4.559 -0.164 -17.264 1.00 65.06 124 VAL A N 1
ATOM 1025 C CA . VAL A 1 124 ? -4.815 0.347 -15.914 1.00 65.06 124 VAL A CA 1
ATOM 1026 C C . VAL A 1 124 ? -6.305 0.588 -15.751 1.00 65.06 124 VAL A C 1
ATOM 1028 O O . VAL A 1 124 ? -6.895 0.029 -14.846 1.00 65.06 124 VAL A O 1
ATOM 1031 N N . LYS A 1 125 ? -6.963 1.347 -16.629 1.00 65.44 125 LYS A N 1
ATOM 1032 C CA . LYS A 1 125 ? -8.412 1.601 -16.539 1.00 65.44 125 LYS A CA 1
ATOM 1033 C C . LYS A 1 125 ? -9.238 0.316 -16.575 1.00 65.44 125 LYS A C 1
ATOM 1035 O O . LYS A 1 125 ? -10.234 0.242 -15.863 1.00 65.44 125 LYS A O 1
ATOM 1040 N N . PHE A 1 126 ? -8.811 -0.683 -17.337 1.00 67.56 126 PHE A N 1
ATOM 1041 C CA . PHE A 1 126 ? -9.439 -1.992 -17.416 1.00 67.56 126 PHE A CA 1
ATOM 1042 C C . PHE A 1 126 ? -9.226 -2.783 -16.128 1.00 67.56 126 PHE A C 1
ATOM 1044 O O . PHE A 1 126 ? -10.202 -3.175 -15.513 1.00 67.56 126 PHE A O 1
ATOM 1051 N N . VAL A 1 127 ? -7.997 -2.917 -15.629 1.00 63.19 127 VAL A N 1
ATOM 1052 C CA . VAL A 1 127 ? -7.691 -3.536 -14.326 1.00 63.19 127 VAL A CA 1
ATOM 1053 C C . VAL A 1 127 ? -8.422 -2.812 -13.191 1.00 63.19 127 VAL A C 1
ATOM 1055 O O . VAL A 1 127 ? -8.935 -3.450 -12.279 1.00 63.19 127 VAL A O 1
ATOM 1058 N N . LEU A 1 128 ? -8.541 -1.485 -13.265 1.00 60.78 128 LEU A N 1
ATOM 1059 C CA . LEU A 1 128 ? -9.287 -0.666 -12.312 1.00 60.78 128 LEU A CA 1
ATOM 1060 C C . LEU A 1 128 ? -10.805 -0.838 -12.417 1.00 60.78 128 LEU A C 1
ATOM 1062 O O . LEU A 1 128 ? -11.484 -0.696 -11.405 1.00 60.78 128 LEU A O 1
ATOM 1066 N N . GLY A 1 129 ? -11.332 -1.092 -13.614 1.00 59.28 129 GLY A N 1
ATOM 1067 C CA . GLY A 1 129 ? -12.755 -1.340 -13.851 1.00 59.28 129 GLY A CA 1
ATOM 1068 C C . GLY A 1 129 ? -13.165 -2.789 -13.587 1.00 59.28 129 GLY A C 1
ATOM 1069 O O . GLY A 1 129 ? -14.291 -3.042 -13.174 1.00 59.28 129 GLY A O 1
ATOM 1070 N N . VAL A 1 130 ? -12.240 -3.726 -13.793 1.00 57.78 130 VAL A N 1
ATOM 1071 C CA . VAL A 1 130 ? -12.408 -5.167 -13.584 1.00 57.78 130 VAL A CA 1
ATOM 1072 C C . VAL A 1 130 ? -12.096 -5.557 -12.146 1.00 57.78 130 VAL A C 1
ATOM 1074 O O . VAL A 1 130 ? -12.639 -6.559 -11.688 1.00 57.78 130 VAL A O 1
ATOM 1077 N N . GLN A 1 131 ? -11.300 -4.770 -11.401 1.00 55.53 131 GLN A N 1
ATOM 1078 C CA . GLN A 1 131 ? -11.164 -4.945 -9.955 1.00 55.53 131 GLN A CA 1
ATOM 1079 C C . GLN A 1 131 ? -12.563 -4.899 -9.334 1.00 55.53 131 GLN A C 1
ATOM 1081 O O . GLN A 1 131 ? -13.196 -3.838 -9.302 1.00 55.53 131 GLN A O 1
ATOM 1086 N N . PRO A 1 132 ? -13.081 -6.040 -8.854 1.00 53.19 132 PRO A N 1
ATOM 1087 C CA . PRO A 1 132 ? -14.453 -6.094 -8.415 1.00 53.19 132 PRO A CA 1
ATOM 1088 C C . PRO A 1 132 ? -14.589 -5.220 -7.169 1.00 53.19 132 PRO A C 1
ATOM 1090 O O . PRO A 1 132 ? -13.803 -5.327 -6.225 1.00 53.19 132 PRO A O 1
ATOM 1093 N N . ASN A 1 133 ? -15.642 -4.401 -7.130 1.00 54.72 133 ASN A N 1
ATOM 1094 C CA . ASN A 1 133 ? -16.027 -3.583 -5.970 1.00 54.72 133 ASN A CA 1
ATOM 1095 C C . ASN A 1 133 ? -16.157 -4.424 -4.670 1.00 54.72 133 ASN A C 1
ATOM 1097 O O . ASN A 1 133 ? -16.107 -3.903 -3.558 1.00 54.72 133 ASN A O 1
ATOM 1101 N N . HIS A 1 134 ? -16.249 -5.750 -4.823 1.00 48.91 134 HIS A N 1
ATOM 1102 C CA . HIS A 1 134 ? -16.187 -6.761 -3.774 1.00 48.91 134 HIS A CA 1
ATOM 1103 C C . HIS A 1 134 ? -14.893 -6.753 -2.949 1.00 48.91 134 HIS A C 1
ATOM 1105 O O . HIS A 1 134 ? -14.955 -7.136 -1.787 1.00 48.91 134 HIS A O 1
ATOM 1111 N N . GLY A 1 135 ? -13.744 -6.314 -3.479 1.00 53.03 135 GLY A N 1
ATOM 1112 C CA . GLY A 1 135 ? -12.491 -6.263 -2.711 1.00 53.03 135 GLY A CA 1
ATOM 1113 C C . GLY A 1 135 ? -12.596 -5.339 -1.494 1.00 53.03 135 GLY A C 1
ATOM 1114 O O . GLY A 1 135 ? -12.233 -5.721 -0.383 1.00 53.03 135 GLY A O 1
ATOM 1115 N N . ASN A 1 136 ? -13.225 -4.173 -1.668 1.00 57.81 136 ASN A N 1
ATOM 1116 C CA . ASN A 1 136 ? -13.493 -3.247 -0.569 1.00 57.81 136 ASN A CA 1
ATOM 1117 C C . ASN A 1 136 ? -14.478 -3.846 0.444 1.00 57.81 136 ASN A C 1
ATOM 1119 O O . ASN A 1 136 ? -14.285 -3.696 1.649 1.00 57.81 136 ASN A O 1
ATOM 1123 N N . THR A 1 137 ? -15.514 -4.555 -0.011 1.00 62.28 137 THR A N 1
ATOM 1124 C CA . THR A 1 137 ? -16.496 -5.201 0.876 1.00 62.28 137 THR A CA 1
ATOM 1125 C C . THR A 1 137 ? -15.889 -6.369 1.654 1.00 62.28 137 THR A C 1
ATOM 1127 O O . THR A 1 137 ? -16.087 -6.471 2.860 1.00 62.28 137 THR A O 1
ATOM 1130 N N . VAL A 1 138 ? -15.104 -7.229 1.001 1.00 68.12 138 VAL A N 1
ATOM 1131 C CA . VAL A 1 138 ? -14.442 -8.372 1.646 1.00 68.12 138 VAL A CA 1
ATOM 1132 C C . VAL A 1 138 ? -13.407 -7.876 2.649 1.00 68.12 138 VAL A C 1
ATOM 1134 O O . VAL A 1 138 ? -13.405 -8.324 3.793 1.00 68.12 138 VAL A O 1
ATOM 1137 N N . GLN A 1 139 ? -12.597 -6.886 2.284 1.00 67.38 139 GLN A N 1
ATOM 1138 C CA . GLN A 1 139 ? -11.571 -6.363 3.176 1.00 67.38 139 GLN A CA 1
ATOM 1139 C C . GLN A 1 139 ? -12.158 -5.607 4.378 1.00 67.38 139 GLN A C 1
ATOM 1141 O O . GLN A 1 139 ? -11.711 -5.803 5.510 1.00 67.38 139 GLN A O 1
ATOM 1146 N N . THR A 1 140 ? -13.200 -4.794 4.168 1.00 67.19 140 THR A N 1
ATOM 1147 C CA . THR A 1 140 ? -13.920 -4.141 5.279 1.00 67.19 140 THR A CA 1
ATOM 1148 C C . THR A 1 140 ? -14.626 -5.160 6.173 1.00 67.19 140 THR A C 1
ATOM 1150 O O . THR A 1 140 ? -14.608 -5.012 7.396 1.00 67.19 140 THR A O 1
ATOM 1153 N N . SER A 1 141 ? -15.183 -6.232 5.598 1.00 74.75 141 SER A N 1
ATOM 1154 C CA . SER A 1 141 ? -15.795 -7.316 6.372 1.00 74.75 141 SER A CA 1
ATOM 1155 C C . SER A 1 141 ? -14.768 -8.085 7.206 1.00 74.75 141 SER A C 1
ATOM 1157 O O . SER A 1 141 ? -14.990 -8.290 8.398 1.00 74.75 141 SER A O 1
ATOM 1159 N N . LEU A 1 142 ? -13.604 -8.424 6.639 1.00 78.75 142 LEU A N 1
ATOM 1160 C CA . LEU A 1 142 ? -12.529 -9.123 7.344 1.00 78.75 142 LEU A CA 1
ATOM 1161 C C . LEU A 1 142 ? -12.081 -8.332 8.574 1.00 78.75 142 LEU A C 1
ATOM 1163 O O . LEU A 1 142 ? -11.946 -8.879 9.664 1.00 78.75 142 LEU A O 1
ATOM 1167 N N . GLN A 1 143 ? -11.928 -7.022 8.418 1.00 72.75 143 GLN A N 1
ATOM 1168 C CA . GLN A 1 143 ? -11.535 -6.137 9.511 1.00 72.75 143 GLN A CA 1
ATOM 1169 C C . GLN A 1 143 ? -12.608 -6.000 10.581 1.00 72.75 143 GLN A C 1
ATOM 1171 O O . GLN A 1 143 ? -12.285 -5.852 11.761 1.00 72.75 143 GLN A O 1
ATOM 1176 N N . HIS A 1 144 ? -13.881 -6.047 10.192 1.00 78.50 144 HIS A N 1
ATOM 1177 C CA . HIS A 1 144 ? -14.978 -6.084 11.145 1.00 78.50 144 HIS A CA 1
ATOM 1178 C C . HIS A 1 144 ? -14.920 -7.366 11.992 1.00 78.50 144 HIS A C 1
ATOM 1180 O O . HIS A 1 144 ? -15.001 -7.292 13.220 1.00 78.50 144 HIS A O 1
ATOM 1186 N N . PHE A 1 145 ? -14.698 -8.527 11.367 1.00 82.88 145 PHE A N 1
ATOM 1187 C CA . PHE A 1 145 ? -14.540 -9.798 12.081 1.00 82.88 145 PHE A CA 1
ATOM 1188 C C . PHE A 1 145 ? -13.280 -9.832 12.958 1.00 82.88 145 PHE A C 1
ATOM 1190 O O . PHE A 1 145 ? -13.359 -10.236 14.117 1.00 82.88 145 PHE A O 1
ATOM 1197 N N . GLU A 1 146 ? -12.143 -9.334 12.468 1.00 80.69 146 GLU A N 1
ATOM 1198 C CA . GLU A 1 146 ? -10.897 -9.234 13.242 1.00 80.69 146 GLU A CA 1
ATOM 1199 C C . GLU A 1 146 ? -11.069 -8.318 14.466 1.00 80.69 146 GLU A C 1
ATOM 1201 O O . GLU A 1 146 ? -10.637 -8.645 15.574 1.00 80.69 146 GLU A O 1
ATOM 1206 N N . SER A 1 147 ? -11.742 -7.174 14.296 1.00 75.31 147 SER A N 1
ATOM 1207 C CA . SER A 1 147 ? -12.037 -6.265 15.406 1.00 75.31 147 SER A CA 1
ATOM 1208 C C . SER A 1 147 ? -12.959 -6.915 16.435 1.00 75.31 147 SER A C 1
ATOM 1210 O O . SER A 1 147 ? -12.746 -6.741 17.635 1.00 75.31 147 SER A O 1
ATOM 1212 N N . ARG A 1 148 ? -13.959 -7.679 15.983 1.00 80.81 148 ARG A N 1
ATOM 1213 C CA . ARG A 1 148 ? -14.879 -8.414 16.857 1.00 80.81 148 ARG A CA 1
ATOM 1214 C C . ARG A 1 148 ? -14.152 -9.500 17.655 1.00 80.81 148 ARG A C 1
ATOM 1216 O O . ARG A 1 148 ? -14.341 -9.584 18.864 1.00 80.81 148 ARG A O 1
ATOM 1223 N N . LEU A 1 149 ? -13.263 -10.260 17.014 1.00 86.44 149 LEU A N 1
ATOM 1224 C CA . LEU A 1 149 ? -12.400 -11.244 17.677 1.00 86.44 149 LEU A CA 1
ATOM 1225 C C . LEU A 1 149 ? -11.536 -10.584 18.765 1.00 86.44 149 LEU A C 1
ATOM 1227 O O . LEU A 1 149 ? -11.536 -11.032 19.911 1.00 86.44 149 LEU A O 1
ATOM 1231 N N . ARG A 1 150 ? -10.856 -9.471 18.450 1.00 81.25 150 ARG A N 1
ATOM 1232 C CA . ARG A 1 150 ? -10.069 -8.714 19.445 1.00 81.25 150 ARG A CA 1
ATOM 1233 C C . ARG A 1 150 ? -10.923 -8.211 20.607 1.00 81.25 150 ARG A C 1
ATOM 1235 O O . ARG A 1 150 ? -10.475 -8.247 21.749 1.00 81.25 150 ARG A O 1
ATOM 1242 N N . GLN A 1 151 ? -12.144 -7.760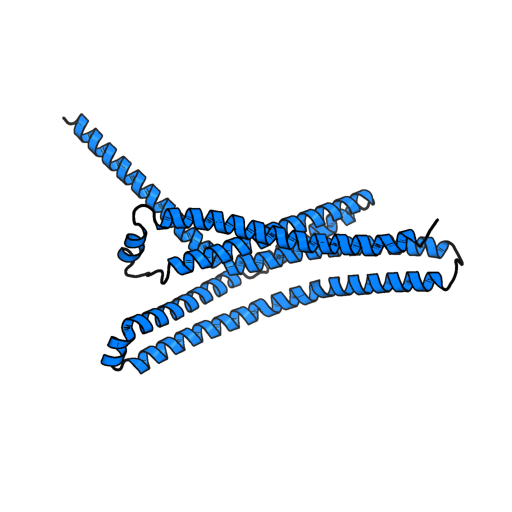 20.335 1.00 81.69 151 GLN A N 1
ATOM 1243 C CA . GLN A 1 151 ? -13.069 -7.321 21.376 1.00 81.69 151 GLN A CA 1
ATOM 1244 C C . GLN A 1 151 ? -13.469 -8.478 22.304 1.00 81.69 151 GLN A C 1
ATOM 1246 O O . GLN A 1 151 ? -13.526 -8.280 23.517 1.00 81.69 151 GLN A O 1
ATOM 1251 N N . HIS A 1 152 ? -13.693 -9.683 21.767 1.00 86.25 152 HIS A N 1
ATOM 1252 C CA . HIS A 1 152 ? -13.951 -10.874 22.579 1.00 86.25 152 HIS A CA 1
ATOM 1253 C C . HIS A 1 152 ? -12.758 -11.222 23.478 1.00 86.25 152 HIS A C 1
ATOM 1255 O O . HIS A 1 152 ? -12.957 -11.420 24.675 1.00 86.25 152 HIS A O 1
ATOM 1261 N N . PHE A 1 153 ? -11.528 -11.184 22.955 1.00 87.31 153 PHE A N 1
ATOM 1262 C CA . PHE A 1 153 ? -10.319 -11.378 23.766 1.00 87.31 153 PHE A CA 1
ATOM 1263 C C . PHE A 1 153 ? -10.157 -10.319 24.864 1.00 87.31 153 PHE A C 1
ATOM 1265 O O . PHE A 1 153 ? -9.921 -10.669 26.018 1.00 87.31 153 PHE A O 1
ATOM 1272 N N . GLY A 1 154 ? -10.339 -9.034 24.542 1.00 82.44 154 GLY A N 1
ATOM 1273 C CA . GLY A 1 154 ? -10.256 -7.960 25.538 1.00 82.44 154 GLY A CA 1
ATOM 1274 C C . GLY A 1 154 ? -11.323 -8.088 26.632 1.00 82.44 154 GLY A C 1
ATOM 1275 O O . GLY A 1 154 ? -11.055 -7.869 27.817 1.00 82.44 154 GLY A O 1
ATOM 1276 N N . ARG A 1 155 ? -12.538 -8.515 26.263 1.00 84.38 155 ARG A N 1
ATOM 1277 C CA . ARG A 1 155 ? -13.606 -8.822 27.223 1.00 84.38 155 ARG A CA 1
ATOM 1278 C C . ARG A 1 155 ? -13.247 -10.014 28.111 1.00 84.38 155 ARG A C 1
ATOM 1280 O O . ARG A 1 155 ? -13.444 -9.929 29.318 1.00 84.38 155 ARG A O 1
ATOM 1287 N N . LEU A 1 156 ? -12.713 -11.091 27.536 1.00 88.81 156 LEU A N 1
ATOM 1288 C CA . LEU A 1 156 ? -12.303 -12.288 28.273 1.00 88.81 156 LEU A CA 1
ATOM 1289 C C . LEU A 1 156 ? -11.199 -11.961 29.286 1.00 88.81 156 LEU A C 1
ATOM 1291 O O . LEU A 1 156 ? -11.310 -12.320 30.454 1.00 88.81 156 LEU A O 1
ATOM 1295 N N . GLN A 1 157 ? -10.184 -11.201 28.869 1.00 88.50 157 GLN A N 1
ATOM 1296 C CA . GLN A 1 157 ? -9.084 -10.787 29.740 1.00 88.50 157 GLN A CA 1
ATOM 1297 C C . GLN A 1 157 ? -9.564 -9.905 30.901 1.00 88.50 157 GLN A C 1
ATOM 1299 O O . GLN A 1 157 ? -9.154 -10.109 32.040 1.00 88.50 157 GLN A O 1
ATOM 1304 N N . SER A 1 158 ? -10.459 -8.950 30.634 1.00 87.31 158 SER A N 1
ATOM 1305 C CA . SER A 1 158 ? -10.979 -8.043 31.670 1.00 87.31 158 SER A CA 1
ATOM 1306 C C . SER A 1 158 ? -11.997 -8.691 32.612 1.00 87.31 158 SER A C 1
ATOM 1308 O O . SER A 1 158 ? -12.138 -8.245 33.748 1.00 87.31 158 SER A O 1
ATOM 1310 N N . ARG A 1 159 ? -12.714 -9.734 32.170 1.00 89.19 159 ARG A N 1
ATOM 1311 C CA . ARG A 1 159 ? -13.804 -10.376 32.932 1.00 89.19 159 ARG A CA 1
ATOM 1312 C C . ARG A 1 159 ? -13.512 -11.806 33.380 1.00 89.19 159 ARG A C 1
ATOM 1314 O O . ARG A 1 159 ? -14.420 -12.462 33.888 1.00 89.19 159 ARG A O 1
ATOM 1321 N N . CYS A 1 160 ? -12.270 -12.270 33.254 1.00 92.69 160 CYS A N 1
ATOM 1322 C CA . CYS A 1 160 ? -11.872 -13.645 33.563 1.00 92.69 160 CYS A CA 1
ATOM 1323 C C . CYS A 1 160 ? -12.350 -14.108 34.951 1.00 92.69 160 CYS A C 1
ATOM 1325 O O . CYS A 1 160 ? -12.981 -15.153 35.058 1.00 92.69 160 CYS A O 1
ATOM 1327 N N . GLY A 1 161 ? -12.179 -13.285 35.994 1.00 92.62 161 GLY A N 1
ATOM 1328 C CA . GLY A 1 161 ? -12.621 -13.633 37.353 1.00 92.62 161 GLY A CA 1
ATOM 1329 C C . GLY A 1 161 ? -14.133 -13.861 37.473 1.00 92.62 161 GLY A C 1
ATOM 1330 O O . GLY A 1 161 ? -14.567 -14.826 38.093 1.00 92.62 161 GLY A O 1
ATOM 1331 N N . SER A 1 162 ? -14.945 -13.020 36.822 1.00 92.31 162 SER A N 1
ATOM 1332 C CA . SER A 1 162 ? -16.406 -13.191 36.811 1.00 92.31 162 SER A CA 1
ATOM 1333 C C . SER A 1 162 ? -16.857 -14.392 35.978 1.00 92.31 162 SER A C 1
ATOM 1335 O O . SER A 1 162 ? -17.809 -15.070 36.346 1.00 92.31 162 SER A O 1
ATOM 1337 N N . ILE A 1 163 ? -16.156 -14.679 34.879 1.00 92.31 163 ILE A N 1
ATOM 1338 C CA . ILE A 1 163 ? -16.434 -15.832 34.017 1.00 92.31 163 ILE A CA 1
ATOM 1339 C C . ILE A 1 163 ? -16.117 -17.129 34.765 1.00 92.31 163 ILE A C 1
ATOM 1341 O O . ILE A 1 163 ? -16.919 -18.058 34.721 1.00 92.31 163 ILE A O 1
ATOM 1345 N N . LEU A 1 164 ? -14.999 -17.159 35.497 1.00 93.38 164 LEU A N 1
ATOM 1346 C CA . LEU A 1 164 ? -14.601 -18.292 36.329 1.00 93.38 164 LEU A CA 1
ATOM 1347 C C . LEU A 1 164 ? -15.601 -18.528 37.471 1.00 93.38 164 LEU A C 1
ATOM 1349 O O . LEU A 1 164 ? -16.026 -19.658 37.682 1.00 93.38 164 LEU A O 1
ATOM 1353 N N . MET A 1 165 ? -16.039 -17.465 38.163 1.00 95.25 165 MET A N 1
ATOM 1354 C CA . MET A 1 165 ? -17.061 -17.570 39.217 1.00 95.25 165 MET A CA 1
ATOM 1355 C C . MET A 1 165 ? -18.402 -18.107 38.708 1.00 95.25 165 MET A C 1
ATOM 1357 O O . MET A 1 165 ? -19.084 -18.820 39.435 1.00 95.25 165 MET A O 1
ATOM 1361 N N . LEU A 1 166 ? -18.793 -17.750 37.482 1.00 95.00 166 LEU A N 1
ATOM 1362 C CA . LEU A 1 166 ? -20.062 -18.164 36.878 1.00 95.00 166 LEU A CA 1
ATOM 1363 C C . LEU A 1 166 ? -19.953 -19.464 36.066 1.00 95.00 166 LEU A C 1
ATOM 1365 O O . LEU A 1 166 ? -20.935 -19.849 35.437 1.00 95.00 166 LEU A O 1
ATOM 1369 N N . GLN A 1 167 ? -18.779 -20.111 36.035 1.00 93.56 167 GLN A N 1
ATOM 1370 C CA . GLN A 1 167 ? -18.500 -21.294 35.203 1.00 93.56 167 GLN A CA 1
ATOM 1371 C C . GLN A 1 167 ? -18.880 -21.091 33.718 1.00 93.56 167 GLN A C 1
ATOM 1373 O O . GLN A 1 167 ? -19.327 -22.001 33.025 1.00 93.56 167 GLN A O 1
ATOM 1378 N N . GLY A 1 168 ? -18.696 -19.869 33.205 1.00 92.44 168 GLY A N 1
ATOM 1379 C CA . GLY A 1 168 ? -19.081 -19.469 31.844 1.00 92.44 168 GLY A CA 1
ATOM 1380 C C . GLY A 1 168 ? -18.068 -19.831 30.750 1.00 92.44 168 GLY A C 1
ATOM 1381 O O . GLY A 1 168 ? -18.174 -19.339 29.626 1.00 92.44 168 GLY A O 1
ATOM 1382 N N . GLU A 1 169 ? -17.063 -20.647 31.062 1.00 93.19 169 GLU A N 1
ATOM 1383 C CA . GLU A 1 169 ? -15.923 -20.955 30.189 1.00 93.19 169 GLU A CA 1
ATOM 1384 C C . GLU A 1 169 ? -16.325 -21.603 28.859 1.00 93.19 169 GLU A C 1
ATOM 1386 O O . GLU A 1 169 ? -15.853 -21.178 27.803 1.00 93.19 169 GLU A O 1
ATOM 1391 N N . ALA A 1 170 ? -17.248 -22.569 28.888 1.00 93.50 170 ALA A N 1
ATOM 1392 C CA . ALA A 1 170 ? -17.696 -23.275 27.691 1.00 93.50 170 ALA A CA 1
ATOM 1393 C C . ALA A 1 170 ? -18.390 -22.328 26.697 1.00 93.50 170 ALA A C 1
ATOM 1395 O O . ALA A 1 170 ? -18.166 -22.410 25.489 1.00 93.50 170 ALA A O 1
ATOM 1396 N N . PHE A 1 171 ? -19.184 -21.383 27.210 1.00 93.00 171 PHE A N 1
ATOM 1397 C CA . PHE A 1 171 ? -19.878 -20.389 26.395 1.00 93.00 171 PHE A CA 1
ATOM 1398 C C . PHE A 1 171 ? -18.906 -19.392 25.750 1.00 93.00 171 PHE A C 1
ATOM 1400 O O . PHE A 1 171 ? -18.996 -19.115 24.553 1.00 93.00 171 PHE A O 1
ATOM 1407 N N . GLU A 1 172 ? -17.957 -18.857 26.525 1.00 93.31 172 GLU A N 1
ATOM 1408 C CA . GLU A 1 172 ? -16.956 -17.920 26.000 1.00 93.31 172 GLU A CA 1
ATOM 1409 C C . GLU A 1 172 ? -16.047 -18.587 24.963 1.00 93.31 172 GLU A C 1
ATOM 1411 O O . GLU A 1 172 ? -15.714 -17.967 23.952 1.00 93.31 172 GLU A O 1
ATOM 1416 N N . LEU A 1 173 ? -15.690 -19.858 25.172 1.00 94.31 173 LEU A N 1
ATOM 1417 C CA . LEU A 1 173 ? -14.860 -20.619 24.245 1.00 94.31 173 LEU A CA 1
ATOM 1418 C C . LEU A 1 173 ? -15.578 -20.875 22.915 1.00 94.31 173 LEU A C 1
ATOM 1420 O O . LEU A 1 173 ? -14.958 -20.691 21.864 1.00 94.31 173 LEU A O 1
ATOM 1424 N N . ASP A 1 174 ? -16.869 -21.229 22.929 1.00 95.50 174 ASP A N 1
ATOM 1425 C CA . ASP A 1 174 ? -17.650 -21.399 21.694 1.00 95.50 174 ASP A CA 1
ATOM 1426 C C . ASP A 1 174 ? -17.820 -20.071 20.935 1.00 95.50 174 ASP A C 1
ATOM 1428 O O . ASP A 1 174 ? -17.623 -20.006 19.716 1.00 95.50 174 ASP A O 1
ATOM 1432 N N . LEU A 1 175 ? -18.075 -18.973 21.656 1.00 92.94 175 LEU A N 1
ATOM 1433 C CA . LEU A 1 175 ? -18.152 -17.634 21.070 1.00 92.94 175 LEU A CA 1
ATOM 1434 C C . LEU A 1 175 ? -16.834 -17.232 20.387 1.00 92.94 175 LEU A C 1
ATOM 1436 O O . LEU A 1 175 ? -16.842 -16.699 19.270 1.00 92.94 175 LEU A O 1
ATOM 1440 N N . LEU A 1 176 ? -15.699 -17.521 21.031 1.00 93.88 176 LEU A N 1
ATOM 1441 C CA . LEU A 1 176 ? -14.370 -17.269 20.481 1.00 93.88 176 LEU A CA 1
ATOM 1442 C C . LEU A 1 176 ? -14.125 -18.116 19.228 1.00 93.88 176 LEU A C 1
ATOM 1444 O O . LEU A 1 176 ? -13.741 -17.572 18.190 1.00 93.88 176 LEU A O 1
ATOM 1448 N N . HIS A 1 177 ? -14.414 -19.420 19.308 1.00 95.88 177 HIS A N 1
ATOM 1449 C CA . HIS A 1 177 ? -14.286 -20.366 18.199 1.00 95.88 177 HIS A CA 1
ATOM 1450 C C . HIS A 1 177 ? -15.110 -19.933 16.991 1.00 95.88 177 HIS A C 1
ATOM 1452 O O . HIS A 1 177 ? -14.623 -19.978 15.861 1.00 95.88 177 HIS A O 1
ATOM 1458 N N . LYS A 1 178 ? -16.344 -19.472 17.214 1.00 94.81 178 LYS A N 1
ATOM 1459 C CA . LYS A 1 178 ? -17.204 -18.947 16.155 1.00 94.81 178 LYS A CA 1
ATOM 1460 C C . LYS A 1 178 ? -16.577 -17.731 15.476 1.00 94.81 178 LYS A C 1
ATOM 1462 O O . LYS A 1 178 ? -16.442 -17.735 14.257 1.00 94.81 178 LYS A O 1
ATOM 1467 N N . SER A 1 179 ? -16.116 -16.742 16.243 1.00 91.44 179 SER A N 1
ATOM 1468 C CA . SER A 1 179 ? -15.483 -15.554 15.655 1.00 91.44 179 SER A CA 1
ATOM 1469 C C . SER A 1 179 ? -14.169 -15.873 14.928 1.00 91.44 179 SER A C 1
ATOM 1471 O O . SER A 1 179 ? -13.882 -15.282 13.889 1.00 91.44 179 SER A O 1
ATOM 1473 N N . LEU A 1 180 ? -13.396 -16.848 15.418 1.00 94.75 180 LEU A N 1
ATOM 1474 C CA . LEU A 1 180 ? -12.174 -17.310 14.765 1.00 94.75 180 LEU A CA 1
ATOM 1475 C C . LEU A 1 180 ? -12.484 -18.012 13.438 1.00 94.75 180 LEU A C 1
ATOM 1477 O O . LEU A 1 180 ? -11.824 -17.744 12.431 1.00 94.75 180 LEU A O 1
ATOM 1481 N N . ARG A 1 181 ? -13.519 -18.863 13.414 1.00 95.12 181 ARG A N 1
ATOM 1482 C CA . ARG A 1 181 ? -14.022 -19.483 12.183 1.00 95.12 181 ARG A CA 1
ATOM 1483 C C . ARG A 1 181 ? -14.451 -18.418 11.176 1.00 95.12 181 ARG A C 1
ATOM 1485 O O . ARG A 1 181 ? -13.993 -18.480 10.039 1.00 95.12 181 ARG A O 1
ATOM 1492 N N . ASP A 1 182 ? -15.211 -17.410 11.601 1.00 91.94 182 ASP A N 1
ATOM 1493 C CA . ASP A 1 182 ? -15.662 -16.316 10.731 1.00 91.94 182 ASP A CA 1
ATOM 1494 C C . ASP A 1 182 ? -14.480 -15.540 10.113 1.00 91.94 182 ASP A C 1
ATOM 1496 O O . ASP A 1 182 ? -14.450 -15.308 8.901 1.00 91.94 182 ASP A O 1
ATOM 1500 N N . VAL A 1 183 ? -13.461 -15.198 10.916 1.00 90.44 183 VAL A N 1
ATOM 1501 C CA . VAL A 1 183 ? -12.232 -14.540 10.428 1.00 90.44 183 VAL A CA 1
ATOM 1502 C C . VAL A 1 183 ? -11.484 -15.437 9.444 1.00 90.44 183 VAL A C 1
ATOM 1504 O O . VAL A 1 183 ? -11.094 -14.975 8.374 1.00 90.44 183 VAL A O 1
ATOM 1507 N N . SER A 1 184 ? -11.293 -16.718 9.773 1.00 92.19 184 SER A N 1
ATOM 1508 C CA . SER A 1 184 ? -10.554 -17.654 8.915 1.00 92.19 184 SER A CA 1
ATOM 1509 C C . SER A 1 184 ? -11.261 -17.919 7.581 1.00 92.19 184 SER A C 1
ATOM 1511 O O . SER A 1 184 ? -10.606 -17.978 6.540 1.00 92.19 184 SER A O 1
ATOM 1513 N N . ALA A 1 185 ? -12.595 -18.004 7.585 1.00 91.25 185 ALA A N 1
ATOM 1514 C CA . ALA A 1 185 ? -13.401 -18.174 6.384 1.00 91.25 185 ALA A CA 1
ATOM 1515 C C . ALA A 1 185 ? -13.301 -16.945 5.470 1.00 91.25 185 ALA A C 1
ATOM 1517 O O . ALA A 1 185 ? -13.108 -17.086 4.262 1.00 91.25 185 ALA A O 1
ATOM 1518 N N . MET A 1 186 ? -13.364 -15.736 6.040 1.00 85.88 186 MET A N 1
ATOM 1519 C CA . MET A 1 186 ? -13.204 -14.504 5.263 1.00 85.88 186 MET A CA 1
ATOM 1520 C C . MET A 1 186 ? -11.774 -14.293 4.774 1.00 85.88 186 MET A C 1
ATOM 1522 O O . MET A 1 186 ? -11.586 -13.843 3.646 1.00 85.88 186 MET A O 1
ATOM 1526 N N . ALA A 1 187 ? -10.768 -14.656 5.571 1.00 85.12 187 ALA A N 1
ATOM 1527 C CA . ALA A 1 187 ? -9.374 -14.613 5.147 1.00 85.12 187 ALA A CA 1
ATOM 1528 C C . ALA A 1 187 ? -9.137 -15.553 3.957 1.00 85.12 187 ALA A C 1
ATOM 1530 O O . ALA A 1 187 ? -8.542 -15.137 2.968 1.00 85.12 187 ALA A O 1
ATOM 1531 N N . ARG A 1 188 ? -9.669 -16.783 4.008 1.00 88.06 188 ARG A N 1
ATOM 1532 C CA . ARG A 1 188 ? -9.596 -17.734 2.889 1.00 88.06 188 ARG A CA 1
ATOM 1533 C C . ARG A 1 188 ? -10.260 -17.171 1.635 1.00 88.06 188 ARG A C 1
ATOM 1535 O O . ARG A 1 188 ? -9.620 -17.114 0.596 1.00 88.06 188 ARG A O 1
ATOM 1542 N N . LYS A 1 189 ? -11.474 -16.627 1.764 1.00 85.38 189 LYS A N 1
ATOM 1543 C CA . LYS A 1 189 ? -12.179 -15.975 0.651 1.00 85.38 189 LYS A CA 1
ATOM 1544 C C . LYS A 1 189 ? -11.388 -14.804 0.054 1.00 85.38 189 LYS A C 1
ATOM 1546 O O . LYS A 1 189 ? -11.430 -14.589 -1.151 1.00 85.38 189 LYS A O 1
ATOM 1551 N N . MET A 1 190 ? -10.680 -14.034 0.882 1.00 80.81 190 MET A N 1
ATOM 1552 C CA . MET A 1 190 ? -9.806 -12.960 0.408 1.00 80.81 190 MET A CA 1
ATOM 1553 C C . MET A 1 190 ? -8.621 -13.517 -0.386 1.00 80.81 190 MET A C 1
ATOM 1555 O O . M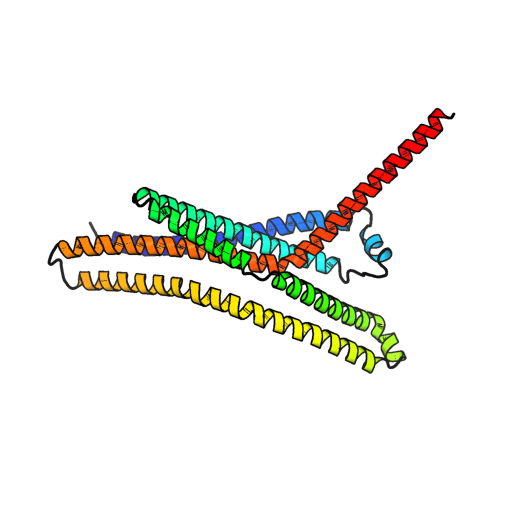ET A 1 190 ? -8.346 -13.010 -1.469 1.00 80.81 190 MET A O 1
ATOM 1559 N N . TYR A 1 191 ? -7.960 -14.565 0.113 1.00 81.25 191 TYR A N 1
ATOM 1560 C CA . TYR A 1 191 ? -6.876 -15.229 -0.613 1.00 81.25 191 TYR A CA 1
ATOM 1561 C C . TYR A 1 191 ? -7.354 -15.829 -1.934 1.00 81.25 191 TYR A C 1
ATOM 1563 O O . TYR A 1 191 ? -6.700 -15.611 -2.943 1.00 81.25 191 TYR A O 1
ATOM 1571 N N . ASP A 1 192 ? -8.518 -16.476 -1.970 1.00 82.06 192 ASP A N 1
ATOM 1572 C CA . ASP A 1 192 ? -9.068 -17.060 -3.201 1.00 82.06 192 ASP A CA 1
ATOM 1573 C C . ASP A 1 192 ? -9.331 -16.001 -4.287 1.00 82.06 192 ASP A C 1
ATOM 1575 O O . ASP A 1 192 ? -9.228 -16.286 -5.477 1.00 82.06 192 ASP A O 1
ATOM 1579 N N . VAL A 1 193 ? -9.647 -14.761 -3.892 1.00 76.44 193 VAL A N 1
ATOM 1580 C CA . VAL A 1 193 ? -9.848 -13.634 -4.819 1.00 76.44 193 VAL A CA 1
ATOM 1581 C C . VAL A 1 193 ? -8.528 -12.951 -5.185 1.00 76.44 193 VAL A C 1
ATOM 1583 O O . VAL A 1 193 ? -8.342 -12.543 -6.330 1.00 76.44 193 VAL A O 1
ATOM 1586 N N . MET A 1 194 ? -7.616 -12.795 -4.225 1.00 73.62 194 MET A N 1
ATOM 1587 C CA . MET A 1 194 ? -6.375 -12.041 -4.409 1.00 73.62 194 MET A CA 1
ATOM 1588 C C . MET A 1 194 ? -5.292 -12.870 -5.106 1.00 73.62 194 MET A C 1
ATOM 1590 O O . MET A 1 194 ? -4.574 -12.344 -5.945 1.00 73.62 194 MET A O 1
ATOM 1594 N N . PHE A 1 195 ? -5.229 -14.174 -4.841 1.00 78.81 195 PHE A N 1
ATOM 1595 C CA . PHE A 1 195 ? -4.259 -15.092 -5.431 1.00 78.81 195 PHE A CA 1
ATOM 1596 C C . PHE A 1 195 ? -4.292 -15.149 -6.967 1.00 78.81 195 PHE A C 1
ATOM 1598 O O . PHE A 1 195 ? -3.231 -15.001 -7.568 1.00 78.81 195 PHE A O 1
ATOM 1605 N N . PRO A 1 196 ? -5.442 -15.315 -7.655 1.00 74.81 196 PRO A N 1
ATOM 1606 C CA . PRO A 1 196 ? -5.458 -15.314 -9.117 1.00 74.81 196 PRO A CA 1
ATOM 1607 C C . PRO A 1 196 ? -5.085 -13.946 -9.696 1.00 74.81 196 PRO A C 1
ATOM 1609 O O . PRO A 1 196 ? -4.496 -13.886 -10.771 1.00 74.81 196 PRO A O 1
ATOM 1612 N N . LEU A 1 197 ? -5.386 -12.854 -8.983 1.00 71.56 197 LEU A N 1
ATOM 1613 C CA . LEU A 1 197 ? -4.977 -11.508 -9.376 1.00 71.56 197 LEU A CA 1
ATOM 1614 C C . LEU A 1 197 ? -3.452 -11.353 -9.278 1.00 71.56 197 LEU A C 1
ATOM 1616 O O . LEU A 1 197 ? -2.826 -10.918 -10.239 1.00 71.56 197 LEU A O 1
ATOM 1620 N N . GLU A 1 198 ? -2.860 -11.757 -8.152 1.00 70.19 198 GLU A N 1
ATOM 1621 C CA . GLU A 1 198 ? -1.410 -11.732 -7.940 1.00 70.19 198 GLU A CA 1
ATOM 1622 C C . GLU A 1 198 ? -0.684 -12.681 -8.899 1.00 70.19 198 GLU A C 1
ATOM 1624 O O . GLU A 1 198 ? 0.362 -12.326 -9.429 1.00 70.19 198 GLU A O 1
ATOM 1629 N N . MET A 1 199 ? -1.243 -13.858 -9.193 1.00 71.62 199 MET A N 1
ATOM 1630 C CA . MET A 1 199 ? -0.681 -14.785 -10.180 1.00 71.62 199 MET A CA 1
ATOM 1631 C C . MET A 1 199 ? -0.785 -14.256 -11.608 1.00 71.62 199 MET A C 1
ATOM 1633 O O . MET A 1 199 ? 0.169 -14.404 -12.367 1.00 71.62 199 MET A O 1
ATOM 1637 N N . ALA A 1 200 ? -1.891 -13.612 -11.984 1.00 67.44 200 ALA A N 1
ATOM 1638 C CA . ALA A 1 200 ? -2.011 -12.963 -13.287 1.00 67.44 200 ALA A CA 1
ATOM 1639 C C . ALA A 1 200 ? -1.031 -11.788 -13.420 1.00 67.44 200 ALA A C 1
ATOM 1641 O O . ALA A 1 200 ? -0.396 -11.634 -14.464 1.00 67.44 200 ALA A O 1
ATOM 1642 N N . GLU A 1 201 ? -0.857 -11.000 -12.354 1.00 66.31 201 GLU A N 1
ATOM 1643 C CA . GLU A 1 201 ? 0.171 -9.961 -12.282 1.00 66.31 201 GLU A CA 1
ATOM 1644 C C . GLU A 1 201 ? 1.568 -10.578 -12.451 1.00 66.31 201 GLU A C 1
ATOM 1646 O O . GLU A 1 201 ? 2.332 -10.166 -13.324 1.00 66.31 201 GLU A O 1
ATOM 1651 N N . TRP A 1 202 ? 1.884 -11.628 -11.691 1.00 66.69 202 TRP A N 1
ATOM 1652 C CA . TRP A 1 202 ? 3.187 -12.283 -11.732 1.00 66.69 202 TRP A CA 1
ATOM 1653 C C . TRP A 1 202 ? 3.479 -12.906 -13.107 1.00 66.69 202 TRP A C 1
ATOM 1655 O O . TRP A 1 202 ? 4.536 -12.649 -13.679 1.00 66.69 202 TRP A O 1
ATOM 1665 N N . MET A 1 203 ? 2.537 -13.643 -13.707 1.00 61.81 203 MET A N 1
ATOM 1666 C CA . MET A 1 203 ? 2.716 -14.258 -15.033 1.00 61.81 203 MET A CA 1
ATOM 1667 C C . MET A 1 203 ? 2.890 -13.226 -16.154 1.00 61.81 203 MET A C 1
ATOM 1669 O O . MET A 1 203 ? 3.778 -13.372 -16.999 1.00 61.81 203 MET A O 1
ATOM 1673 N N . CYS A 1 204 ? 2.080 -12.165 -16.167 1.00 57.81 204 CYS A N 1
ATOM 1674 C CA . CYS A 1 204 ? 2.162 -11.141 -17.208 1.00 57.81 204 CYS A CA 1
ATOM 1675 C C . CYS A 1 204 ? 3.444 -10.302 -17.119 1.00 57.81 204 CYS A C 1
ATOM 1677 O O . CYS A 1 204 ? 3.880 -9.768 -18.134 1.00 57.81 204 CYS A O 1
ATOM 1679 N N . LEU A 1 205 ? 4.049 -10.166 -15.933 1.00 55.34 205 LEU A N 1
ATOM 1680 C CA . LEU A 1 205 ? 5.086 -9.156 -15.698 1.00 55.34 205 LEU A CA 1
ATOM 1681 C C . LEU A 1 205 ? 6.456 -9.737 -15.345 1.00 55.34 205 LEU A C 1
ATOM 1683 O O . LEU A 1 205 ? 7.461 -9.198 -15.810 1.00 55.34 205 LEU A O 1
ATOM 1687 N N . HIS A 1 206 ? 6.550 -10.852 -14.617 1.00 58.25 206 HIS A N 1
ATOM 1688 C CA . HIS A 1 206 ? 7.844 -11.514 -14.397 1.00 58.25 206 HIS A CA 1
ATOM 1689 C C . HIS A 1 206 ? 8.386 -12.164 -15.680 1.00 58.25 206 HIS A C 1
ATOM 1691 O O . HIS A 1 206 ? 9.603 -12.222 -15.864 1.00 58.25 206 HIS A O 1
ATOM 1697 N N . SER A 1 207 ? 7.514 -12.539 -16.627 1.00 53.56 207 SER A N 1
ATOM 1698 C CA . SER A 1 207 ? 7.946 -12.965 -17.968 1.00 53.56 207 SER A CA 1
ATOM 1699 C C . SER A 1 207 ? 8.701 -11.860 -18.718 1.00 53.56 207 SER A C 1
ATOM 1701 O O . SER A 1 207 ? 9.610 -12.159 -19.484 1.00 53.56 207 SER A O 1
ATOM 1703 N N . THR A 1 208 ? 8.412 -10.583 -18.441 1.00 52.62 208 THR A N 1
ATOM 1704 C CA . THR A 1 208 ? 9.079 -9.444 -19.094 1.00 52.62 208 THR A CA 1
ATOM 1705 C C . THR A 1 208 ? 10.476 -9.187 -18.531 1.00 52.62 208 THR A C 1
ATOM 1707 O O . THR A 1 208 ? 11.412 -8.920 -19.282 1.00 52.62 208 THR A O 1
ATOM 1710 N N . GLN A 1 209 ? 10.672 -9.359 -17.221 1.00 56.88 209 GLN A N 1
ATOM 1711 C CA . GLN A 1 209 ? 12.011 -9.322 -16.626 1.00 56.88 209 GLN A CA 1
ATOM 1712 C C . GLN A 1 209 ? 12.853 -10.526 -17.074 1.00 56.88 209 GLN A C 1
ATOM 1714 O O . GLN A 1 209 ? 14.024 -10.363 -17.403 1.00 56.88 209 GLN A O 1
ATOM 1719 N N . ALA A 1 210 ? 12.253 -11.715 -17.189 1.00 51.03 210 ALA A N 1
ATOM 1720 C CA . ALA A 1 210 ? 12.930 -12.882 -17.754 1.00 51.03 210 ALA A CA 1
ATOM 1721 C C . ALA A 1 210 ? 13.286 -12.691 -19.241 1.00 51.03 210 ALA A C 1
ATOM 1723 O O . ALA A 1 210 ? 14.395 -13.037 -19.644 1.00 51.03 210 ALA A O 1
ATOM 1724 N N . ALA A 1 211 ? 12.394 -12.093 -20.039 1.00 51.69 211 ALA A N 1
ATOM 1725 C CA . ALA A 1 211 ? 12.635 -11.786 -21.449 1.00 51.69 211 ALA A CA 1
ATOM 1726 C C . ALA A 1 211 ? 13.786 -10.788 -21.625 1.00 51.69 211 ALA A C 1
ATOM 1728 O O . ALA A 1 211 ? 14.691 -11.039 -22.410 1.00 51.69 211 ALA A O 1
ATOM 1729 N N . THR A 1 212 ? 13.818 -9.711 -20.836 1.00 57.00 212 THR A N 1
ATOM 1730 C CA . THR A 1 212 ? 14.909 -8.720 -20.901 1.00 57.00 212 THR A CA 1
ATOM 1731 C C . THR A 1 212 ? 16.262 -9.297 -20.476 1.00 57.00 212 THR A C 1
ATOM 1733 O O . THR A 1 212 ? 17.274 -8.981 -21.095 1.00 57.00 212 THR A O 1
ATOM 1736 N N . VAL A 1 213 ? 16.306 -10.200 -19.489 1.00 59.00 213 VAL A N 1
ATOM 1737 C CA . VAL A 1 213 ? 17.541 -10.918 -19.117 1.00 59.00 213 VAL A CA 1
ATOM 1738 C C . VAL A 1 213 ? 17.969 -11.899 -20.214 1.00 59.00 213 VAL A C 1
ATOM 1740 O O . VAL A 1 213 ? 19.150 -11.944 -20.559 1.00 59.00 213 VAL A O 1
ATOM 1743 N N . LEU A 1 214 ? 17.030 -12.650 -20.799 1.00 55.59 214 LEU A N 1
ATOM 1744 C CA . LEU A 1 214 ? 17.293 -13.551 -21.927 1.00 55.59 214 LEU A CA 1
ATOM 1745 C C . LEU A 1 214 ? 17.792 -12.793 -23.164 1.00 55.59 214 LEU A C 1
ATOM 1747 O O . LEU A 1 214 ? 18.723 -13.254 -23.818 1.00 55.59 214 LEU A O 1
ATOM 1751 N N . GLU A 1 215 ? 17.245 -11.614 -23.451 1.00 56.12 215 GLU A N 1
ATOM 1752 C CA . GLU A 1 215 ? 17.685 -10.748 -24.548 1.00 56.12 215 GLU A CA 1
ATOM 1753 C C . GLU A 1 215 ? 19.065 -10.139 -24.285 1.00 56.12 215 GLU A C 1
ATOM 1755 O O . GLU A 1 215 ? 19.905 -10.124 -25.182 1.00 56.12 215 GLU A O 1
ATOM 1760 N N . LEU A 1 216 ? 19.362 -9.703 -23.056 1.00 62.66 216 LEU A N 1
ATOM 1761 C CA . LEU A 1 216 ? 20.696 -9.207 -22.694 1.00 62.66 216 LEU A CA 1
ATOM 1762 C C . LEU A 1 216 ? 21.750 -10.315 -22.825 1.00 62.66 216 LEU A C 1
ATOM 1764 O O . LEU A 1 216 ? 22.842 -10.082 -23.341 1.00 62.66 216 LEU A O 1
ATOM 1768 N N . MET A 1 217 ? 21.396 -11.542 -22.435 1.00 59.94 217 MET A N 1
ATOM 1769 C CA . MET A 1 217 ? 22.225 -12.734 -22.630 1.00 59.94 217 MET A CA 1
ATOM 1770 C C . MET A 1 217 ? 22.365 -13.093 -24.118 1.00 59.94 217 MET A C 1
ATOM 1772 O O . MET A 1 217 ? 23.458 -13.461 -24.555 1.00 59.94 217 MET A O 1
ATOM 1776 N N . ALA A 1 218 ? 21.311 -12.926 -24.922 1.00 54.28 218 ALA A N 1
ATOM 1777 C CA . ALA A 1 218 ? 21.342 -13.108 -26.375 1.00 54.28 218 ALA A CA 1
ATOM 1778 C C . ALA A 1 218 ? 22.228 -12.059 -27.075 1.00 54.28 218 ALA A C 1
ATOM 1780 O O . ALA A 1 218 ? 22.987 -12.397 -27.976 1.00 54.28 218 ALA A O 1
ATOM 1781 N N . PHE A 1 219 ? 22.223 -10.803 -26.623 1.00 59.25 219 PHE A N 1
ATOM 1782 C CA . PHE A 1 219 ? 23.113 -9.759 -27.142 1.00 59.25 219 PHE A CA 1
ATOM 1783 C C . PHE A 1 219 ? 24.565 -9.962 -26.746 1.00 59.25 219 PHE A C 1
ATOM 1785 O O . PHE A 1 219 ? 25.455 -9.802 -27.577 1.00 59.25 219 PHE A O 1
ATOM 1792 N N . VAL A 1 220 ? 24.820 -10.316 -25.486 1.00 63.62 220 VAL A N 1
ATOM 1793 C CA . VAL A 1 220 ? 26.176 -10.610 -25.012 1.00 63.62 220 VAL A CA 1
ATOM 1794 C C . VAL A 1 220 ? 26.738 -11.820 -25.757 1.00 63.62 220 VAL A C 1
ATOM 1796 O O . VAL A 1 220 ? 27.895 -11.795 -26.179 1.00 63.62 220 VAL A O 1
ATOM 1799 N N . SER A 1 221 ? 25.916 -12.845 -25.997 1.00 58.28 221 SER A N 1
ATOM 1800 C CA . SER A 1 221 ? 26.318 -14.015 -26.780 1.00 58.28 221 SER A CA 1
ATOM 1801 C C . SER A 1 221 ? 26.491 -13.699 -28.271 1.00 58.28 221 SER A C 1
ATOM 1803 O O . SER A 1 221 ? 27.525 -14.062 -28.827 1.00 58.28 221 SER A O 1
ATOM 1805 N N . ALA A 1 222 ? 25.590 -12.944 -28.906 1.00 54.12 222 ALA A N 1
ATOM 1806 C CA . ALA A 1 222 ? 25.725 -12.508 -30.300 1.00 54.12 222 ALA A CA 1
ATOM 1807 C C . ALA A 1 222 ? 26.952 -11.602 -30.517 1.00 54.12 222 ALA A C 1
ATOM 1809 O O . ALA A 1 222 ? 27.707 -11.803 -31.466 1.00 54.12 222 ALA A O 1
ATOM 1810 N N . ALA A 1 223 ? 27.223 -10.669 -29.599 1.00 57.50 223 ALA A N 1
ATOM 1811 C CA . ALA A 1 223 ? 28.429 -9.840 -29.623 1.00 57.50 223 ALA A CA 1
ATOM 1812 C C . ALA A 1 223 ? 29.705 -10.676 -29.409 1.00 57.50 223 ALA A C 1
ATOM 1814 O O . ALA A 1 223 ? 30.736 -10.406 -30.026 1.00 57.50 223 ALA A O 1
ATOM 1815 N N . SER A 1 224 ? 29.642 -11.726 -28.580 1.00 56.78 224 SER A N 1
ATOM 1816 C CA . SER A 1 224 ? 30.757 -12.667 -28.397 1.00 56.78 224 SER A CA 1
ATOM 1817 C C . SER A 1 224 ? 30.984 -13.587 -29.607 1.00 56.78 224 SER A C 1
ATOM 1819 O O . SER A 1 224 ? 32.118 -13.978 -29.872 1.00 56.78 224 SER A O 1
ATOM 1821 N N . LEU A 1 225 ? 29.932 -13.898 -30.372 1.00 53.69 225 LEU A N 1
ATOM 1822 C CA . LEU A 1 225 ? 29.996 -14.706 -31.595 1.00 53.69 225 LEU A CA 1
ATOM 1823 C C . LEU A 1 225 ? 30.475 -13.885 -32.799 1.00 53.69 225 LEU A C 1
ATOM 1825 O O . LEU A 1 225 ? 31.305 -14.372 -33.565 1.00 53.69 225 LEU A O 1
ATOM 1829 N N . GLY A 1 226 ? 30.050 -12.622 -32.915 1.00 52.34 226 GLY A N 1
ATOM 1830 C CA . GLY A 1 226 ? 30.580 -11.672 -33.902 1.00 52.34 226 GLY A CA 1
ATOM 1831 C C . GLY A 1 226 ? 32.071 -11.364 -33.707 1.00 52.34 226 GLY A C 1
ATOM 1832 O O . GLY A 1 226 ? 32.781 -11.104 -34.670 1.00 52.34 226 GLY A O 1
ATOM 1833 N N . MET A 1 227 ? 32.591 -11.499 -32.481 1.00 49.38 227 MET A N 1
ATOM 1834 C CA . MET A 1 227 ? 34.037 -11.460 -32.203 1.00 49.38 227 MET A CA 1
ATOM 1835 C C . MET A 1 227 ? 34.805 -12.677 -32.750 1.00 49.38 227 MET A C 1
ATOM 1837 O O . MET A 1 227 ? 36.029 -12.620 -32.858 1.00 49.38 227 MET A O 1
ATOM 1841 N N . ARG A 1 228 ? 34.121 -13.787 -33.062 1.00 46.38 228 ARG A N 1
ATOM 1842 C CA . ARG A 1 228 ? 34.744 -15.048 -33.504 1.00 46.38 228 ARG A CA 1
ATOM 1843 C C . ARG A 1 228 ? 34.772 -15.209 -35.026 1.00 46.38 228 ARG A C 1
ATOM 1845 O O . ARG A 1 228 ? 35.632 -15.924 -35.528 1.00 46.38 228 ARG A O 1
ATOM 1852 N N . TYR A 1 229 ? 33.883 -14.522 -35.739 1.00 46.16 229 TYR A N 1
ATOM 1853 C CA . TYR A 1 229 ? 33.838 -14.469 -37.200 1.00 46.16 229 TYR A CA 1
ATOM 1854 C C . TYR A 1 229 ? 34.013 -13.014 -37.634 1.00 46.16 229 TYR A C 1
ATOM 1856 O O . TYR A 1 229 ? 33.061 -12.243 -37.676 1.00 46.16 229 TYR A O 1
ATOM 1864 N N . GLY A 1 230 ? 35.261 -12.615 -37.880 1.00 45.62 230 GLY A N 1
ATOM 1865 C CA . GLY A 1 230 ? 35.580 -11.251 -38.284 1.00 45.62 230 GLY A CA 1
ATOM 1866 C C . GLY A 1 230 ? 34.872 -10.866 -39.582 1.00 45.62 230 GLY A C 1
ATOM 1867 O O . GLY A 1 230 ? 35.079 -11.521 -40.592 1.00 45.62 230 GLY A O 1
ATOM 1868 N N . SER A 1 231 ? 34.067 -9.800 -39.517 1.00 52.50 231 SER A N 1
ATOM 1869 C CA . SER A 1 231 ? 33.669 -8.898 -40.609 1.00 52.50 231 SER A CA 1
ATOM 1870 C C . SER A 1 231 ? 33.704 -9.498 -42.021 1.00 52.50 231 SER A C 1
ATOM 1872 O O . SER A 1 231 ? 34.575 -9.155 -42.821 1.00 52.50 231 SER A O 1
ATOM 1874 N N . ILE A 1 232 ? 32.724 -10.335 -42.352 1.00 50.28 232 ILE A N 1
ATOM 1875 C CA . ILE A 1 232 ? 32.398 -10.642 -43.746 1.00 50.28 232 ILE A CA 1
ATOM 1876 C C . ILE A 1 232 ? 31.002 -10.054 -43.989 1.00 50.28 232 ILE A C 1
ATOM 1878 O O . ILE A 1 232 ? 30.030 -10.486 -43.381 1.00 50.28 232 ILE A O 1
ATOM 1882 N N . ASP A 1 233 ? 30.956 -9.014 -44.820 1.00 50.75 233 ASP A N 1
ATOM 1883 C CA . ASP A 1 233 ? 29.802 -8.222 -45.273 1.00 50.75 233 ASP A CA 1
ATOM 1884 C C . ASP A 1 233 ? 29.136 -7.215 -44.312 1.00 50.75 233 ASP A C 1
ATOM 1886 O O . ASP A 1 233 ? 28.416 -7.540 -43.369 1.00 50.75 233 ASP A O 1
ATOM 1890 N N . GLY A 1 234 ? 29.249 -5.929 -44.680 1.00 55.09 234 GLY A N 1
ATOM 1891 C CA . GLY A 1 234 ? 28.592 -4.783 -44.029 1.00 55.09 234 GLY A CA 1
ATOM 1892 C C . GLY A 1 234 ? 27.053 -4.795 -44.057 1.00 55.09 234 GLY A C 1
ATOM 1893 O O . GLY A 1 234 ? 26.420 -3.962 -43.412 1.00 55.09 234 GLY A O 1
ATOM 1894 N N . SER A 1 235 ? 26.432 -5.764 -44.739 1.00 53.44 235 SER A N 1
ATOM 1895 C CA . SER A 1 235 ? 24.983 -6.019 -44.669 1.00 53.44 235 SER A CA 1
ATOM 1896 C C . SER A 1 235 ? 24.553 -6.550 -43.292 1.00 53.44 235 SER A C 1
ATOM 1898 O O . SER A 1 235 ? 23.485 -6.182 -42.783 1.00 53.44 235 SER A O 1
ATOM 1900 N N . PHE A 1 236 ? 25.405 -7.362 -42.650 1.00 54.28 236 PHE A N 1
ATOM 1901 C CA . PHE A 1 236 ? 25.140 -7.917 -41.320 1.00 54.28 236 PHE A CA 1
ATOM 1902 C C . PHE A 1 236 ? 25.195 -6.834 -40.236 1.00 54.28 236 PHE A C 1
ATOM 1904 O O . PHE A 1 236 ? 24.395 -6.843 -39.302 1.00 54.28 236 PHE A O 1
ATOM 1911 N N . ASP A 1 237 ? 26.078 -5.850 -40.409 1.00 57.09 237 ASP A N 1
ATOM 1912 C CA . ASP A 1 237 ? 26.237 -4.727 -39.485 1.00 57.09 237 ASP A CA 1
ATOM 1913 C C . ASP A 1 237 ? 25.008 -3.799 -39.510 1.00 57.09 237 ASP A C 1
ATOM 1915 O O . ASP A 1 237 ? 24.503 -3.357 -38.479 1.00 57.09 237 ASP A O 1
ATOM 1919 N N . GLN A 1 238 ? 24.414 -3.572 -40.685 1.00 61.09 238 GLN A N 1
ATOM 1920 C CA . GLN A 1 238 ? 23.209 -2.746 -40.799 1.00 61.09 238 GLN A CA 1
ATOM 1921 C C . GLN A 1 238 ? 21.957 -3.435 -40.222 1.00 61.09 238 GLN A C 1
ATOM 1923 O O . GLN A 1 238 ? 21.134 -2.775 -39.575 1.00 61.09 238 GLN A O 1
ATOM 1928 N N . HIS A 1 239 ? 21.831 -4.757 -40.394 1.00 57.56 239 HIS A N 1
ATOM 1929 C CA . HIS A 1 239 ? 20.748 -5.547 -39.795 1.00 57.56 239 HIS A CA 1
ATOM 1930 C C . HIS A 1 239 ? 20.907 -5.694 -38.277 1.00 57.56 239 HIS A C 1
ATOM 1932 O O . HIS A 1 239 ? 19.920 -5.566 -37.549 1.00 57.56 239 HIS A O 1
ATOM 1938 N N . SER A 1 240 ? 22.132 -5.879 -37.776 1.00 59.72 240 SER A N 1
ATOM 1939 C CA . SER A 1 240 ? 22.410 -5.945 -36.337 1.00 59.72 240 SER A CA 1
ATOM 1940 C C . SER A 1 240 ? 22.137 -4.599 -35.647 1.00 59.72 240 SER A C 1
ATOM 1942 O O . SER A 1 240 ? 21.528 -4.562 -34.575 1.00 59.72 240 SER A O 1
ATOM 1944 N N . HIS A 1 241 ? 22.462 -3.474 -36.294 1.00 61.53 241 HIS A N 1
ATOM 1945 C CA . HIS A 1 241 ? 22.143 -2.131 -35.804 1.00 61.53 241 HIS A CA 1
ATOM 1946 C C . HIS A 1 241 ? 20.645 -1.793 -35.844 1.00 61.53 241 HIS A C 1
ATOM 1948 O O . HIS A 1 241 ? 20.167 -1.010 -35.014 1.00 61.53 241 HIS A O 1
ATOM 1954 N N . ALA A 1 242 ? 19.890 -2.340 -36.801 1.00 63.50 242 ALA A N 1
ATOM 1955 C CA . ALA A 1 242 ? 18.435 -2.210 -36.831 1.00 63.50 242 ALA A CA 1
ATOM 1956 C C . ALA A 1 242 ? 17.789 -3.048 -35.715 1.00 63.50 242 ALA A C 1
ATOM 1958 O O . ALA A 1 242 ? 17.003 -2.511 -34.934 1.00 63.50 242 ALA A O 1
ATOM 1959 N N . ALA A 1 243 ? 18.188 -4.316 -35.572 1.00 61.53 243 ALA A N 1
ATOM 1960 C CA . ALA A 1 243 ? 17.727 -5.201 -34.501 1.00 61.53 243 ALA A CA 1
ATOM 1961 C C . ALA A 1 243 ? 18.051 -4.635 -33.106 1.00 61.53 243 ALA A C 1
ATOM 1963 O O . ALA A 1 243 ? 17.184 -4.606 -32.235 1.00 61.53 243 ALA A O 1
ATOM 1964 N N . GLY A 1 244 ? 19.254 -4.078 -32.918 1.00 63.66 244 GLY A N 1
ATOM 1965 C CA . GLY A 1 244 ? 19.659 -3.386 -31.691 1.00 63.66 244 GLY A CA 1
ATOM 1966 C C . GLY A 1 244 ? 18.753 -2.209 -31.320 1.00 63.66 244 GLY A C 1
ATOM 1967 O O . GLY A 1 244 ? 18.387 -2.048 -30.158 1.00 63.66 244 GLY A O 1
ATOM 1968 N N . ARG A 1 245 ? 18.329 -1.407 -32.306 1.00 65.62 245 ARG A N 1
ATOM 1969 C CA . ARG A 1 245 ? 17.391 -0.295 -32.079 1.00 65.62 245 ARG A CA 1
ATOM 1970 C C . ARG A 1 245 ? 15.989 -0.777 -31.711 1.00 65.62 245 ARG A C 1
ATOM 1972 O O . ARG A 1 245 ? 15.396 -0.225 -30.786 1.00 65.62 245 ARG A O 1
ATOM 1979 N N . TYR A 1 246 ? 15.485 -1.814 -32.380 1.00 65.56 246 TYR A N 1
ATOM 1980 C CA . TYR A 1 246 ? 14.196 -2.422 -32.034 1.00 65.56 246 TYR A CA 1
ATOM 1981 C C . TYR A 1 246 ? 14.197 -2.981 -30.611 1.00 65.56 246 TYR A C 1
ATOM 1983 O O . TYR A 1 246 ? 13.286 -2.688 -29.840 1.00 65.56 246 TYR A O 1
ATOM 1991 N N . LEU A 1 247 ? 15.247 -3.707 -30.234 1.00 62.75 247 LEU A N 1
ATOM 1992 C CA . LEU A 1 247 ? 15.358 -4.310 -28.908 1.00 62.75 247 LEU A CA 1
ATOM 1993 C C . LEU A 1 247 ? 15.529 -3.257 -27.801 1.00 62.75 247 LEU A C 1
ATOM 1995 O O . LEU A 1 247 ? 14.895 -3.366 -26.757 1.00 62.75 247 LEU A O 1
ATOM 1999 N N . CYS A 1 248 ? 16.256 -2.159 -28.047 1.00 64.12 248 CYS A N 1
ATOM 2000 C CA . CYS A 1 248 ? 16.261 -1.012 -27.129 1.00 64.12 248 CYS A CA 1
ATOM 2001 C C . CYS A 1 248 ? 14.861 -0.408 -26.935 1.00 64.12 248 CYS A C 1
ATOM 2003 O O . CYS A 1 248 ? 14.479 -0.084 -25.811 1.00 64.12 248 CYS A O 1
ATOM 2005 N N . ASN A 1 249 ? 14.067 -0.272 -27.999 1.00 66.12 249 ASN A N 1
ATOM 2006 C CA . ASN A 1 249 ? 12.707 0.263 -27.891 1.00 66.12 249 ASN A CA 1
ATOM 2007 C C . ASN A 1 249 ? 11.779 -0.675 -27.105 1.00 66.12 249 ASN A C 1
ATOM 2009 O O . ASN A 1 249 ? 10.993 -0.206 -26.278 1.00 66.12 249 ASN A O 1
ATOM 2013 N N . VAL A 1 250 ? 11.920 -1.989 -27.298 1.00 65.69 250 VAL A N 1
ATOM 2014 C CA . VAL A 1 250 ? 11.220 -3.023 -26.520 1.00 65.69 250 VAL A CA 1
ATOM 2015 C C . VAL A 1 250 ? 11.643 -2.985 -25.044 1.00 65.69 250 VAL A C 1
ATOM 2017 O O . VAL A 1 250 ? 10.790 -2.991 -24.156 1.00 65.69 250 VAL A O 1
ATOM 2020 N N . GLN A 1 251 ? 12.935 -2.817 -24.754 1.00 67.69 251 GLN A N 1
ATOM 2021 C CA . GLN A 1 251 ? 13.434 -2.642 -23.387 1.00 67.69 251 GLN A CA 1
ATOM 2022 C C . GLN A 1 251 ? 12.847 -1.393 -22.718 1.00 67.69 251 GLN A C 1
ATOM 2024 O O . GLN A 1 251 ? 12.412 -1.441 -21.565 1.00 67.69 251 GLN A O 1
ATOM 2029 N N . HIS A 1 252 ? 12.828 -0.256 -23.416 1.00 67.75 252 HIS A N 1
ATOM 2030 C CA . HIS A 1 252 ? 12.263 0.978 -22.875 1.00 67.75 252 HIS A CA 1
ATOM 2031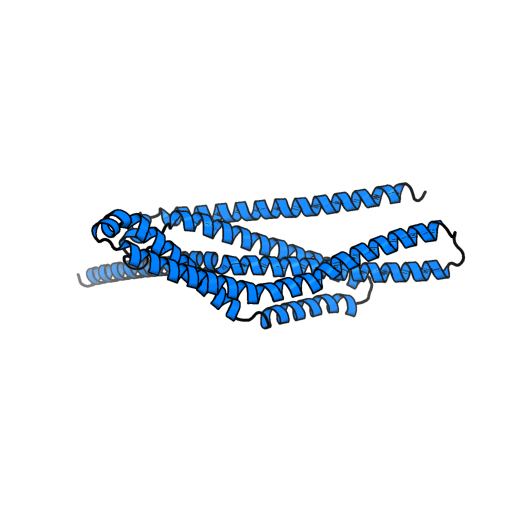 C C . HIS A 1 252 ? 10.752 0.848 -22.625 1.00 67.75 252 HIS A C 1
ATOM 2033 O O . HIS A 1 252 ? 10.259 1.353 -21.613 1.00 67.75 252 HIS A O 1
ATOM 2039 N N . PHE A 1 253 ? 10.039 0.123 -23.491 1.00 68.50 253 PHE A N 1
ATOM 2040 C CA . PHE A 1 253 ? 8.631 -0.223 -23.307 1.00 68.50 253 PHE A CA 1
ATOM 2041 C C . PHE A 1 253 ? 8.411 -1.050 -22.031 1.00 68.50 253 PHE A C 1
ATOM 2043 O O . PHE A 1 253 ? 7.597 -0.676 -21.182 1.00 68.50 253 PHE A O 1
ATOM 2050 N N . PHE A 1 254 ? 9.177 -2.127 -21.835 1.00 67.88 254 PHE A N 1
ATOM 2051 C CA . PHE A 1 254 ? 9.058 -2.962 -20.638 1.00 67.88 254 PHE A CA 1
ATOM 2052 C C . PHE A 1 254 ? 9.488 -2.236 -19.360 1.00 67.88 254 PHE A C 1
ATOM 2054 O O . PHE A 1 254 ? 8.859 -2.400 -18.313 1.00 67.88 254 PHE A O 1
ATOM 2061 N N . ASN A 1 255 ? 10.481 -1.349 -19.437 1.00 67.56 255 ASN A N 1
ATOM 2062 C CA . ASN A 1 255 ? 10.856 -0.496 -18.313 1.00 67.56 255 ASN A CA 1
ATOM 2063 C C . ASN A 1 255 ? 9.703 0.432 -17.902 1.00 67.56 255 ASN A C 1
ATOM 2065 O O . ASN A 1 255 ? 9.407 0.528 -16.708 1.00 67.56 255 ASN A O 1
ATOM 2069 N N . ALA A 1 256 ? 9.008 1.062 -18.854 1.00 68.06 256 ALA A N 1
ATOM 2070 C CA . ALA A 1 256 ? 7.810 1.848 -18.553 1.00 68.06 256 ALA A CA 1
ATOM 2071 C C . ALA A 1 256 ? 6.711 0.976 -17.918 1.00 68.06 256 ALA A C 1
ATOM 2073 O O . ALA A 1 256 ? 6.144 1.363 -16.893 1.00 68.06 256 ALA A O 1
ATOM 2074 N N . CYS A 1 257 ? 6.482 -0.231 -18.448 1.00 67.81 257 CYS A N 1
ATOM 2075 C CA . CYS A 1 257 ? 5.500 -1.172 -17.903 1.00 67.81 257 CYS A CA 1
ATOM 2076 C C . CYS A 1 257 ? 5.818 -1.582 -16.456 1.00 67.81 257 CYS A C 1
ATOM 2078 O O . CYS A 1 257 ? 4.934 -1.565 -15.601 1.00 67.81 257 CYS A O 1
ATOM 2080 N N . SER A 1 258 ? 7.084 -1.879 -16.149 1.00 69.88 258 SER A N 1
ATOM 2081 C CA . SER A 1 258 ? 7.509 -2.238 -14.789 1.00 69.88 258 SER A CA 1
ATOM 2082 C C . SER A 1 258 ? 7.290 -1.106 -13.777 1.00 69.88 258 SER A C 1
ATOM 2084 O O . SER A 1 258 ? 6.884 -1.363 -12.646 1.00 69.88 258 SER A O 1
ATOM 2086 N N . GLY A 1 259 ? 7.505 0.155 -14.182 1.00 69.12 259 GLY A N 1
ATOM 2087 C CA . GLY A 1 259 ? 7.266 1.323 -13.331 1.00 69.12 259 GLY A CA 1
ATOM 2088 C C . GLY A 1 259 ? 5.798 1.469 -12.951 1.00 69.12 259 GLY A C 1
ATOM 2089 O O . GLY A 1 259 ? 5.462 1.643 -11.781 1.00 69.12 259 GLY A O 1
ATOM 2090 N N . TRP A 1 260 ? 4.907 1.336 -13.928 1.00 70.75 260 TRP A N 1
ATOM 2091 C CA . TRP A 1 260 ? 3.480 1.368 -13.648 1.00 70.75 260 TRP A CA 1
ATOM 2092 C C . TRP A 1 260 ? 2.978 0.139 -12.887 1.00 70.75 260 TRP A C 1
ATOM 2094 O O . TRP A 1 260 ? 2.017 0.261 -12.129 1.00 70.75 260 TRP A O 1
ATOM 2104 N N . ASN A 1 261 ? 3.623 -1.021 -13.030 1.00 69.69 261 ASN A N 1
ATOM 2105 C CA . ASN A 1 261 ? 3.287 -2.163 -12.191 1.00 69.69 261 ASN A CA 1
ATOM 2106 C C . ASN A 1 261 ? 3.633 -1.911 -10.722 1.00 69.69 261 ASN A C 1
ATOM 2108 O O . ASN A 1 261 ? 2.798 -2.124 -9.849 1.00 69.69 261 ASN A O 1
ATOM 2112 N N . ALA A 1 262 ? 4.822 -1.366 -10.447 1.00 69.75 262 ALA A N 1
ATOM 2113 C CA . ALA A 1 262 ? 5.183 -0.942 -9.096 1.00 69.75 262 ALA A CA 1
ATOM 2114 C C . ALA A 1 262 ? 4.151 0.051 -8.530 1.00 69.75 262 ALA A C 1
ATOM 2116 O O . ALA A 1 262 ? 3.788 -0.024 -7.356 1.00 69.75 262 ALA A O 1
ATOM 2117 N N . PHE A 1 263 ? 3.602 0.934 -9.372 1.00 72.75 263 PHE A N 1
ATOM 2118 C CA . PHE A 1 263 ? 2.497 1.807 -8.982 1.00 72.75 263 PHE A CA 1
ATOM 2119 C C . PHE A 1 263 ? 1.202 1.035 -8.667 1.00 72.75 263 PHE A C 1
ATOM 2121 O O . PHE A 1 263 ? 0.590 1.284 -7.627 1.00 72.75 263 PHE A O 1
ATOM 2128 N N . LEU A 1 264 ? 0.788 0.076 -9.498 1.00 68.38 264 LEU A N 1
ATOM 2129 C CA . LEU A 1 264 ? -0.395 -0.753 -9.233 1.00 68.38 264 LEU A CA 1
ATOM 2130 C C . LEU A 1 264 ? -0.245 -1.597 -7.954 1.00 68.38 264 LEU A C 1
ATOM 2132 O O . LEU A 1 264 ? -1.159 -1.593 -7.128 1.00 68.38 264 LEU A O 1
ATOM 2136 N N . GLY A 1 265 ? 0.915 -2.213 -7.724 1.00 68.00 265 GLY A N 1
ATOM 2137 C CA . GLY A 1 265 ? 1.218 -2.943 -6.488 1.00 68.00 265 GLY A CA 1
ATOM 2138 C C . GLY A 1 265 ? 1.284 -2.029 -5.257 1.00 68.00 265 GLY A C 1
ATOM 2139 O O . GLY A 1 265 ? 0.724 -2.324 -4.204 1.00 68.00 265 GLY A O 1
ATOM 2140 N N . SER A 1 266 ? 1.857 -0.829 -5.375 1.00 69.56 266 SER A N 1
ATOM 2141 C CA . SER A 1 266 ? 1.815 0.145 -4.273 1.00 69.56 266 SER A CA 1
ATOM 2142 C C . SER A 1 266 ? 0.379 0.572 -3.932 1.00 69.56 266 SER A C 1
ATOM 2144 O O . SER A 1 266 ? 0.045 0.846 -2.777 1.00 69.56 266 SER A O 1
ATOM 2146 N N . ARG A 1 267 ? -0.521 0.578 -4.922 1.00 68.88 267 ARG A N 1
ATOM 2147 C CA . ARG A 1 267 ? -1.938 0.862 -4.709 1.00 68.88 267 ARG A CA 1
ATOM 2148 C C . ARG A 1 267 ? -2.645 -0.283 -3.988 1.00 68.88 267 ARG A C 1
ATOM 2150 O O . ARG A 1 267 ? -3.524 0.017 -3.184 1.00 68.88 267 ARG A O 1
ATOM 2157 N N . THR A 1 268 ? -2.309 -1.552 -4.223 1.00 67.00 268 THR A N 1
ATOM 2158 C CA . THR A 1 268 ? -2.891 -2.653 -3.431 1.00 67.00 268 THR A CA 1
ATOM 2159 C C . THR A 1 268 ? -2.469 -2.546 -1.964 1.00 67.00 268 THR A C 1
ATOM 2161 O O . THR A 1 268 ? -3.312 -2.732 -1.089 1.00 67.00 268 THR A O 1
ATOM 2164 N N . LEU A 1 269 ? -1.243 -2.088 -1.676 1.00 67.94 269 LEU A N 1
ATOM 2165 C CA . LEU A 1 269 ? -0.815 -1.712 -0.317 1.00 67.94 269 LEU A CA 1
ATOM 2166 C C . LEU A 1 269 ? -1.611 -0.523 0.246 1.00 67.94 269 LEU A C 1
ATOM 2168 O O . LEU A 1 269 ? -1.985 -0.498 1.419 1.00 67.94 269 LEU A O 1
ATOM 2172 N N . LEU A 1 270 ? -1.935 0.474 -0.581 1.00 68.69 270 LEU A N 1
ATOM 2173 C CA . LEU A 1 270 ? -2.832 1.546 -0.151 1.00 68.69 270 LEU A CA 1
ATOM 2174 C C . LEU A 1 270 ? -4.234 1.014 0.147 1.00 68.69 270 LEU A C 1
ATOM 2176 O O . LEU A 1 270 ? -4.808 1.401 1.162 1.00 68.69 270 LEU A O 1
ATOM 2180 N N . MET A 1 271 ? -4.758 0.105 -0.677 1.00 65.06 271 MET A N 1
ATOM 2181 C CA . MET A 1 271 ? -6.039 -0.557 -0.445 1.00 65.06 271 MET A CA 1
ATOM 2182 C C . MET A 1 271 ? -5.999 -1.391 0.832 1.00 65.06 271 MET A C 1
ATOM 2184 O O . MET A 1 271 ? -6.888 -1.218 1.658 1.00 65.06 271 MET A O 1
ATOM 2188 N N . SER A 1 272 ? -4.943 -2.159 1.106 1.00 63.72 272 SER A N 1
ATOM 2189 C CA . SER A 1 272 ? -4.783 -2.887 2.375 1.00 63.72 272 SER A CA 1
ATOM 2190 C C . SER A 1 272 ? -4.816 -1.936 3.589 1.00 63.72 272 SER A C 1
ATOM 2192 O O . SER A 1 272 ? -5.476 -2.210 4.597 1.00 63.72 272 SER A O 1
ATOM 2194 N N . SER A 1 273 ? -4.236 -0.740 3.437 1.00 65.00 273 SER A N 1
ATOM 2195 C CA . SER A 1 273 ? -4.254 0.338 4.435 1.00 65.00 273 SER A CA 1
ATOM 2196 C C . SER A 1 273 ? -5.515 1.226 4.425 1.00 65.00 273 SER A C 1
ATOM 2198 O O . SER A 1 273 ? -5.657 2.084 5.301 1.00 65.00 273 SER A O 1
ATOM 2200 N N . THR A 1 274 ? -6.461 1.061 3.485 1.00 64.69 274 THR A N 1
ATOM 2201 C CA . THR A 1 274 ? -7.626 1.971 3.363 1.00 64.69 274 THR A CA 1
ATOM 2202 C C . THR A 1 274 ? -8.484 1.978 4.608 1.00 64.69 274 THR A C 1
ATOM 2204 O O . THR A 1 274 ? -9.093 2.993 4.915 1.00 64.69 274 THR A O 1
ATOM 2207 N N . ALA A 1 275 ? -8.512 0.895 5.369 1.00 61.44 275 ALA A N 1
ATOM 2208 C CA . ALA A 1 275 ? -9.233 0.865 6.627 1.00 61.44 275 ALA A CA 1
ATOM 2209 C C . ALA A 1 275 ? -8.561 1.658 7.731 1.00 61.44 275 ALA A C 1
ATOM 2211 O O . ALA A 1 275 ? -9.243 2.392 8.437 1.00 61.44 275 ALA A O 1
ATOM 2212 N N . ALA A 1 276 ? -7.235 1.567 7.841 1.00 61.94 276 ALA A N 1
ATOM 2213 C CA . ALA A 1 276 ? -6.464 2.456 8.700 1.00 61.94 276 ALA A CA 1
ATOM 2214 C C . ALA A 1 276 ? -6.705 3.914 8.274 1.00 61.94 276 ALA A C 1
ATOM 2216 O O . ALA A 1 276 ? -7.026 4.765 9.103 1.00 61.94 276 ALA A O 1
ATOM 2217 N N . SER A 1 277 ? -6.698 4.189 6.966 1.00 63.97 277 SER A N 1
ATOM 2218 C CA . SER A 1 277 ? -6.997 5.516 6.420 1.00 63.97 277 SER A CA 1
ATOM 2219 C C . SER A 1 277 ? -8.434 5.973 6.704 1.00 63.97 277 SER A C 1
ATOM 2221 O O . SER A 1 277 ? -8.646 7.116 7.100 1.00 63.97 277 SER A O 1
ATOM 2223 N N . ASN A 1 278 ? -9.430 5.097 6.571 1.00 63.22 278 ASN A N 1
ATOM 2224 C CA . ASN A 1 278 ? -10.839 5.388 6.833 1.00 63.22 278 ASN A CA 1
ATOM 2225 C C . ASN A 1 278 ? -11.091 5.608 8.325 1.00 63.22 278 ASN A C 1
ATOM 2227 O O . ASN A 1 278 ? -11.835 6.519 8.674 1.00 63.22 278 ASN A O 1
ATOM 2231 N N . ARG A 1 279 ? -10.422 4.861 9.210 1.00 65.44 279 ARG A N 1
ATOM 2232 C CA . ARG A 1 279 ? -10.461 5.076 10.664 1.00 65.44 279 ARG A CA 1
ATOM 2233 C C . ARG A 1 279 ? -9.831 6.411 11.055 1.00 65.44 279 ARG A C 1
ATOM 2235 O O . ARG A 1 279 ? -10.427 7.180 11.808 1.00 65.44 279 ARG A O 1
ATOM 2242 N N . VAL A 1 280 ? -8.675 6.745 10.479 1.00 63.31 280 VAL A N 1
ATOM 2243 C CA . VAL A 1 280 ? -8.044 8.062 10.657 1.00 63.31 280 VAL A CA 1
ATOM 2244 C C . VAL A 1 280 ? -8.957 9.172 10.120 1.00 63.31 280 VAL A C 1
ATOM 2246 O O . VAL A 1 280 ? -9.187 10.164 10.811 1.00 63.31 280 VAL A O 1
ATOM 2249 N N . LYS A 1 281 ? -9.557 9.003 8.935 1.00 65.88 281 LYS A N 1
ATOM 2250 C CA . LYS A 1 281 ? -10.538 9.947 8.374 1.00 65.88 281 LYS A CA 1
ATOM 2251 C C . LYS A 1 281 ? -11.758 10.103 9.273 1.00 65.88 281 LYS A C 1
ATOM 2253 O O . LYS A 1 281 ? -12.160 11.234 9.504 1.00 65.88 281 LYS A O 1
ATOM 2258 N N . GLN A 1 282 ? -12.308 9.020 9.818 1.00 65.50 282 GLN A N 1
ATOM 2259 C CA . GLN A 1 282 ? -13.431 9.056 10.759 1.00 65.50 282 GLN A CA 1
ATOM 2260 C C . GLN A 1 282 ? -13.088 9.836 12.036 1.00 65.50 282 GLN A C 1
ATOM 2262 O O . GLN A 1 282 ? -13.909 10.617 12.519 1.00 65.50 282 GLN A O 1
ATOM 2267 N N . LEU A 1 283 ? -11.862 9.703 12.554 1.00 64.44 283 LEU A N 1
ATOM 2268 C CA . LEU A 1 283 ? -11.375 10.538 13.660 1.00 64.44 283 LEU A CA 1
ATOM 2269 C C . LEU A 1 283 ? -11.330 12.029 13.271 1.00 64.44 283 LEU A C 1
ATOM 2271 O O . LEU A 1 283 ? -11.734 12.890 14.056 1.00 64.44 283 LEU A O 1
ATOM 2275 N N . TYR A 1 284 ? -10.890 12.352 12.050 1.00 65.25 284 TYR A N 1
ATOM 2276 C CA . TYR A 1 284 ? -10.864 13.730 11.545 1.00 65.25 284 TYR A CA 1
ATOM 2277 C C . TYR A 1 284 ? -12.257 14.302 11.226 1.00 65.25 284 TYR A C 1
ATOM 2279 O O . TYR A 1 284 ? -12.511 15.468 11.530 1.00 65.25 284 TYR A O 1
ATOM 2287 N N . THR A 1 285 ? -13.183 13.529 10.656 1.00 66.12 285 THR A N 1
ATOM 2288 C CA . THR A 1 285 ? -14.541 14.002 10.334 1.00 66.12 285 THR A CA 1
ATOM 2289 C C . THR A 1 285 ? -15.366 14.221 11.597 1.00 66.12 285 THR A C 1
ATOM 2291 O O . THR A 1 285 ? -16.015 15.259 11.724 1.00 66.12 285 THR A O 1
ATOM 2294 N N . ARG A 1 286 ? -15.245 13.342 12.605 1.00 64.50 286 ARG A N 1
ATOM 2295 C CA . ARG A 1 286 ? -15.831 13.573 13.941 1.00 64.50 286 ARG A CA 1
ATOM 2296 C C . ARG A 1 286 ? -15.302 14.860 14.591 1.00 64.50 286 ARG A C 1
ATOM 2298 O O . ARG A 1 286 ? -16.028 15.540 15.322 1.00 64.50 286 ARG A O 1
ATOM 2305 N N . ARG A 1 287 ? -14.061 15.262 14.286 1.00 61.50 287 ARG A N 1
ATOM 2306 C CA . ARG A 1 287 ? -13.514 16.563 14.704 1.00 61.50 287 ARG A CA 1
ATOM 2307 C C . ARG A 1 287 ? -14.159 17.740 13.969 1.00 61.50 287 ARG A C 1
ATOM 2309 O O . ARG A 1 287 ? -14.468 18.732 14.622 1.00 61.50 287 ARG A O 1
ATOM 2316 N N . ALA A 1 288 ? -14.322 17.664 12.648 1.00 61.78 288 ALA A N 1
ATOM 2317 C CA . ALA A 1 288 ? -14.975 18.729 11.882 1.00 61.78 288 ALA A CA 1
ATOM 2318 C C . ALA A 1 288 ? -16.396 18.983 12.413 1.00 61.78 288 ALA A C 1
ATOM 2320 O O . ALA A 1 288 ? -16.775 20.125 12.668 1.00 61.78 288 ALA A O 1
ATOM 2321 N N . LEU A 1 289 ? -17.113 17.900 12.714 1.00 68.69 289 LEU A N 1
ATOM 2322 C CA . LEU A 1 289 ? -18.463 17.951 13.261 1.00 68.69 289 LEU A CA 1
ATOM 2323 C C . LEU A 1 289 ? -18.485 18.566 14.673 1.00 68.69 289 LEU A C 1
ATOM 2325 O O . LEU A 1 289 ? -19.226 19.512 14.920 1.00 68.69 289 LEU A O 1
ATOM 2329 N N . THR A 1 290 ? -17.597 18.150 15.583 1.00 64.44 290 THR A N 1
ATOM 2330 C CA . THR A 1 290 ? -17.521 18.772 16.924 1.00 64.44 290 THR A CA 1
ATOM 2331 C C . THR A 1 290 ? -17.077 20.236 16.906 1.00 64.44 290 THR A C 1
ATOM 2333 O O . THR A 1 290 ? -17.524 21.007 17.752 1.00 64.44 290 THR A O 1
ATOM 2336 N N . LEU A 1 291 ? -16.221 20.650 15.966 1.00 66.25 291 LEU A N 1
ATOM 2337 C CA . LEU A 1 291 ? -15.874 22.065 15.796 1.00 66.25 291 LEU A CA 1
ATOM 2338 C C . LEU A 1 291 ? -17.078 22.879 15.315 1.00 66.25 291 LEU A C 1
ATOM 2340 O O . LEU A 1 291 ? -17.334 23.941 15.877 1.00 66.25 291 LEU A O 1
ATOM 2344 N N . SER A 1 292 ? -17.842 22.366 14.345 1.00 67.81 292 SER A N 1
ATOM 2345 C CA . SER A 1 292 ? -19.061 23.032 13.870 1.00 67.81 292 SER A CA 1
ATOM 2346 C C . SER A 1 292 ? -20.093 23.205 14.990 1.00 67.81 292 SER A C 1
ATOM 2348 O O . SER A 1 292 ? -20.611 24.302 15.178 1.00 67.81 292 SER A O 1
ATOM 2350 N N . LEU A 1 293 ? -20.287 22.182 15.831 1.00 70.75 293 LEU A N 1
ATOM 2351 C CA . LEU A 1 293 ? -21.178 22.252 16.991 1.00 70.75 293 LEU A CA 1
ATOM 2352 C C . LEU A 1 293 ? -20.697 23.263 18.041 1.00 70.75 293 LEU A C 1
ATOM 2354 O O . LEU A 1 293 ? -21.509 23.995 18.598 1.00 70.75 293 LEU A O 1
ATOM 2358 N N . GLN A 1 294 ? -19.386 23.359 18.296 1.00 67.75 294 GLN A N 1
ATOM 2359 C CA . GLN A 1 294 ? -18.848 24.376 19.211 1.00 67.75 294 GLN A CA 1
ATOM 2360 C C . GLN A 1 294 ? -19.000 25.801 18.668 1.00 67.75 294 GLN A C 1
ATOM 2362 O O . GLN A 1 294 ? -19.254 26.717 19.450 1.00 67.75 294 GLN A O 1
ATOM 2367 N N . HIS A 1 295 ? -18.849 25.997 17.357 1.00 71.00 295 HIS A N 1
ATOM 2368 C CA . HIS A 1 295 ? -19.094 27.291 16.721 1.00 71.00 295 HIS A CA 1
ATOM 2369 C C . HIS A 1 295 ? -20.577 27.669 16.767 1.00 71.00 295 HIS A C 1
ATOM 2371 O O . HIS A 1 295 ? -20.886 28.796 17.146 1.00 71.00 295 HIS A O 1
ATOM 2377 N N . HIS A 1 296 ? -21.486 26.730 16.487 1.00 69.19 296 HIS A N 1
ATOM 2378 C CA . HIS A 1 296 ? -22.928 26.959 16.607 1.00 69.19 296 HIS A CA 1
ATOM 2379 C C . HIS A 1 296 ? -23.362 27.245 18.047 1.00 69.19 296 HIS A C 1
ATOM 2381 O O . HIS A 1 296 ? -24.101 28.197 18.273 1.00 69.19 296 HIS A O 1
ATOM 2387 N N . ALA A 1 297 ? -22.856 26.497 19.031 1.00 67.88 297 ALA A N 1
ATOM 2388 C CA . ALA A 1 297 ? -23.160 26.743 20.440 1.00 67.88 297 ALA A CA 1
ATOM 2389 C C . ALA A 1 297 ? -22.674 28.127 20.903 1.00 67.88 297 ALA A C 1
ATOM 2391 O O . ALA A 1 297 ? -23.403 28.842 21.585 1.00 67.88 297 ALA A O 1
ATOM 2392 N N . LYS A 1 298 ? -21.466 28.542 20.490 1.00 72.12 298 LYS A N 1
ATOM 2393 C CA . LYS A 1 298 ? -20.961 29.894 20.774 1.00 72.12 298 LYS A CA 1
ATOM 2394 C C . LYS A 1 298 ? -21.784 30.983 20.090 1.00 72.12 298 LYS A C 1
ATOM 2396 O O . LYS A 1 298 ? -22.090 31.968 20.747 1.00 72.12 298 LYS A O 1
ATOM 2401 N N . ALA A 1 299 ? -22.154 30.795 18.822 1.00 71.31 299 ALA A N 1
ATOM 2402 C CA . ALA A 1 299 ? -22.982 31.743 18.077 1.00 71.31 299 ALA A CA 1
ATOM 2403 C C . ALA A 1 299 ? -24.375 31.910 18.712 1.00 71.31 299 ALA A C 1
ATOM 2405 O O . ALA A 1 299 ? -24.884 33.026 18.813 1.00 71.31 299 ALA A O 1
ATOM 2406 N N . HIS A 1 300 ? -24.961 30.812 19.198 1.00 70.31 300 HIS A N 1
ATOM 2407 C CA . HIS A 1 300 ? -26.253 30.816 19.881 1.00 70.31 300 HIS A CA 1
ATOM 2408 C C . HIS A 1 300 ? -26.190 31.536 21.237 1.00 70.31 300 HIS A C 1
ATOM 2410 O O . HIS A 1 300 ? -27.072 32.331 21.553 1.00 70.31 300 HIS A O 1
ATOM 2416 N N . LEU A 1 301 ? -25.1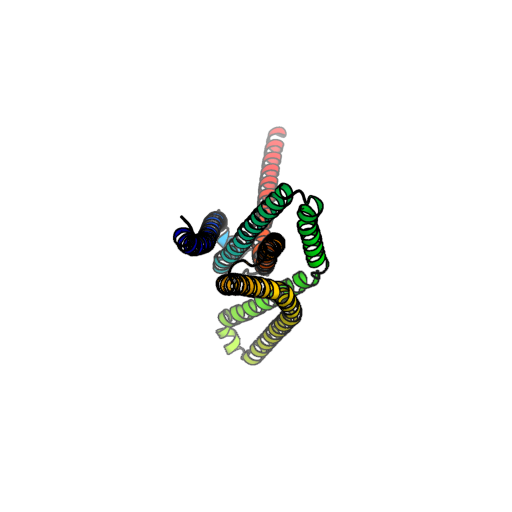17 31.322 22.008 1.00 70.38 301 LEU A N 1
ATOM 2417 C CA . LEU A 1 301 ? -24.862 32.038 23.263 1.00 70.38 301 LEU A CA 1
ATOM 2418 C C . LEU A 1 301 ? -24.662 33.542 23.034 1.00 70.38 301 LEU A C 1
ATOM 2420 O O . LEU A 1 301 ? -25.259 34.346 23.739 1.00 70.38 301 LEU A O 1
ATOM 2424 N N . THR A 1 302 ? -23.884 33.943 22.024 1.00 71.56 302 THR A N 1
ATOM 2425 C CA . THR A 1 302 ? -23.714 35.368 21.692 1.00 71.56 302 THR A CA 1
ATOM 2426 C C . THR A 1 302 ? -25.008 36.011 21.200 1.00 71.56 302 THR A C 1
ATOM 2428 O O . THR A 1 302 ? -25.273 37.160 21.534 1.00 71.56 302 THR A O 1
ATOM 2431 N N . GLY A 1 303 ? -25.841 35.273 20.458 1.00 71.75 303 GLY A N 1
ATOM 2432 C CA . GLY A 1 303 ? -27.149 35.750 20.010 1.00 71.75 303 GLY A CA 1
ATOM 2433 C C . GLY A 1 303 ? -28.139 35.944 21.160 1.00 71.75 303 GLY A C 1
ATOM 2434 O O . GLY A 1 303 ? -28.840 36.950 21.185 1.00 71.75 303 GLY A O 1
ATOM 2435 N N . GLN A 1 304 ? -28.166 35.033 22.139 1.00 68.81 304 GLN A N 1
ATOM 2436 C CA . GLN A 1 304 ? -28.994 35.183 23.342 1.00 68.81 304 GLN A CA 1
ATOM 2437 C C . GLN A 1 304 ? -28.538 36.346 24.228 1.00 68.81 304 GLN A C 1
ATOM 2439 O O . GLN A 1 304 ? -29.384 37.105 24.686 1.00 68.81 304 GLN A O 1
ATOM 2444 N N . VAL A 1 305 ? -27.226 36.525 24.416 1.00 70.00 305 VAL A N 1
ATOM 2445 C CA . VAL A 1 305 ? -26.675 37.645 25.202 1.00 70.00 305 VAL A CA 1
ATOM 2446 C C . VAL A 1 305 ? -26.987 38.995 24.548 1.00 70.00 305 VAL A C 1
ATOM 2448 O O . VAL A 1 305 ? -27.386 39.933 25.233 1.00 70.00 305 VAL A O 1
ATOM 2451 N N . LEU A 1 306 ? -26.876 39.088 23.219 1.00 69.12 306 LEU A N 1
ATOM 2452 C CA . LEU A 1 306 ? -27.257 40.295 22.479 1.00 69.12 306 LEU A CA 1
ATOM 2453 C C . LEU A 1 306 ? -28.763 40.570 22.560 1.00 69.12 306 LEU A C 1
ATOM 2455 O O . LEU A 1 306 ? -29.150 41.719 22.734 1.00 69.12 306 LEU A O 1
ATOM 2459 N N . LYS A 1 307 ? -29.613 39.537 22.496 1.00 71.31 307 LYS A N 1
ATOM 2460 C CA . LYS A 1 307 ? -31.065 39.696 22.670 1.00 71.31 307 LYS A CA 1
ATOM 2461 C C . LYS A 1 307 ? -31.424 40.216 24.064 1.00 71.31 307 LYS A C 1
ATOM 2463 O O . LYS A 1 307 ? -32.193 41.162 24.168 1.00 71.31 307 LYS A O 1
ATOM 2468 N N . SER A 1 308 ? -30.799 39.673 25.111 1.00 66.75 308 SER A N 1
ATOM 2469 C CA . SER A 1 308 ? -31.024 40.131 26.489 1.00 66.75 308 SER A CA 1
ATOM 2470 C C . SER A 1 308 ? -30.520 41.549 26.769 1.00 66.75 308 SER A C 1
ATOM 2472 O O . SER A 1 308 ? -31.008 42.166 27.701 1.00 66.75 308 SER A O 1
ATOM 2474 N N . MET A 1 309 ? -29.559 42.060 25.988 1.00 62.16 309 MET A N 1
ATOM 2475 C CA . MET A 1 309 ? -29.075 43.445 26.097 1.00 62.16 309 MET A CA 1
ATOM 2476 C C . MET A 1 309 ? -29.930 44.457 25.321 1.00 62.16 309 MET A C 1
ATOM 2478 O O . MET A 1 309 ? -29.810 45.650 25.560 1.00 62.16 309 MET A O 1
ATOM 2482 N N . VAL A 1 310 ? -30.741 44.005 24.359 1.00 75.25 310 VAL A N 1
ATOM 2483 C CA . VAL A 1 310 ? -31.642 44.869 23.571 1.00 75.25 310 VAL A CA 1
ATOM 2484 C C . VAL A 1 310 ? -33.031 44.969 24.217 1.00 75.25 310 VAL A C 1
ATOM 2486 O O . VAL A 1 310 ? -33.742 45.940 23.988 1.00 75.25 310 VAL A O 1
ATOM 2489 N N . GLU A 1 311 ? -33.419 43.979 25.025 1.00 68.69 311 GLU A N 1
ATOM 2490 C CA . GLU A 1 311 ? -34.690 43.952 25.768 1.00 68.69 311 GLU A CA 1
ATOM 2491 C C . GLU A 1 311 ? -34.609 44.610 27.165 1.00 68.69 311 GLU A C 1
ATOM 2493 O O . GLU A 1 311 ? -35.620 44.677 27.863 1.00 68.69 311 GLU A O 1
ATOM 2498 N N . SER A 1 312 ? -33.430 45.102 27.563 1.00 56.66 312 SER A N 1
ATOM 2499 C CA . SER A 1 312 ? -33.156 45.840 28.810 1.00 56.66 312 SER A CA 1
ATOM 2500 C C . SER A 1 312 ? -32.869 47.310 28.540 1.00 56.66 312 SER A C 1
ATOM 2502 O O . SER A 1 312 ? -33.431 48.162 29.259 1.00 56.66 312 SER A O 1
#

Radius of gyration: 29.72 Å; chains: 1; bounding box: 76×69×84 Å

InterPro domains:
  IPR011527 ABC transporter type 1, transmembrane domain [PF06472] (13-206)
  IPR050835 ATP-binding cassette sub-family D [PTHR11384] (3-283)

Foldseek 3Di:
DDDPVVVVVVVVVVVVVVVVVVVLVVVLVVQLVVQLVVQLVVVVCVCPPPCVVVVLCVVCPPDPPPPPVVLSNVLSSLLSNLVSLLVSLVVLLVVLLVVLLVVCVVVVVNVLNVVLVVVLVVVVVVCVVPVDPVLLVLLVQLVVLVVVLVVLVVCCVVCVVVCVVVVVVVVSVVVNVVSVVSNVVSVVVNCVVVVVVVVVLCVVQVVLVVVLVVVVVVVVVVVVVCVVDDDDDPVVVVVVVVVVVVVVSSVSSSSSVVSVSSNVVSVVSNSNSVVSVVVVVVVVVVVVVVVVVVVVVVVVVVVVVVVVVVVD

Secondary structure (DSSP, 8-state):
--SHHHHHHHHHHHHHHHHHHHHHHHHHHHHHHHHHHHHHHHHHHHHHGGGHHHHHHHS-SS---TTHHHHHHHHHHHHHHHHHHHHHHHHHHHHHHHHHHHHHHHTT-HHHHHHHHHHHHHHHHHHHHHS-THHHHHHHHHHHHHHHHHHHHHHHHHHHHHHHHTT-HHHHHHHHHHHHHHHHHHHHHHHHHHHHHHHHHHHHHHHHHHHHHHHHHHHHHHHHHHTTS----HHHHHHHHHHHHHHHHHHHHHHHHHHHHHHHHHHHHHHHTHHHHHHHHHHHHHHHHHHHHHHHHHHHHHHHHHHHHH--

Sequence (312 aa):
MGFKEQRLRYPIFVLLHAAAIDLTSCLRQRIALKWRRNMTRKLHKLYFQKQRFYRLQADVREQMIVDADVRICRDVHDMAYATSEVAVAGIEAMVKTCIFTGVSLVQRHWLWGFLPSLFFVVVVKFVLGVQPNHGNTVQTSLQHFESRLRQHFGRLQSRCGSILMLQGEAFELDLLHKSLRDVSAMARKMYDVMFPLEMAEWMCLHSTQAATVLELMAFVSAASLGMRYGSIDGSFDQHSHAAGRYLCNVQHFFNACSGWNAFLGSRTLLMSSTAASNRVKQLYTRRALTLSLQHHAKAHLTGQVLKSMVES

pLDDT: mean 71.42, std 12.65, range [44.06, 95.88]